Protein AF-A0A7C5QHQ2-F1 (afdb_monomer)

Solvent-accessible surface area (backbone atoms only — not comparable to full-atom values): 11344 Å² total; per-residue (Å²): 143,90,84,89,84,86,85,85,85,86,87,84,89,92,83,88,79,90,87,91,84,86,88,88,80,87,74,80,68,87,69,70,77,83,47,63,74,43,80,48,69,32,40,25,72,42,57,49,86,99,41,90,53,41,64,28,30,39,64,88,42,70,33,38,32,49,94,78,37,46,76,42,71,70,61,48,78,88,44,66,72,35,39,32,41,30,38,22,35,41,44,98,86,68,47,31,37,34,46,30,43,32,26,40,45,71,68,56,53,52,50,53,52,50,51,51,52,50,52,50,51,52,52,52,51,53,50,49,54,52,52,52,52,51,52,51,51,54,52,52,52,51,51,52,53,50,52,52,51,52,53,50,52,51,51,53,50,52,52,53,52,50,53,49,51,54,53,50,52,52,50,53,52,50,53,51,52,52,50,53,50,51,51,53,51,53,54,52,63,65,72,77,116

Nearest PDB structures (foldseek):
  4day-assembly1_B  TM=5.275E-01  e=2.704E-02  Homo sapiens
  7pmn-assembly1_R  TM=6.136E-01  e=8.042E-02  Saccharomyces cerevisiae
  1u5k-assembly1_A  TM=6.248E-01  e=4.946E-01  Deinococcus radiodurans R1 = ATCC 13939 = DSM 20539
  5doi-assembly2_B  TM=5.523E-01  e=2.392E-01  Tetrahymena thermophila
  7uy5-assembly1_K  TM=5.561E-01  e=2.115E+00  Tetrahymena thermophila

Sequence (193 aa):
MQGTRWLMLACVVVAGLALPLARPGAVRADVAPLGPLAVVTGPVESCPNGTRLGAWVIGGQRVQVAEGTLFVAGAGAAQAGSEVMVLARVRNDGELQALMVRTQTQAQARQAQALVAQVQHASALALRLRQEALTRLRAQDQTRAQQQLQAQDQTRTQLQTRDQSCTQDQTQLQDQTRTQQQEQTRTRAMQGR

Mean predicted aligned error: 14.83 Å

Foldseek 3Di:
DPPDDPPPPDPDDDDDDDDDDDDDDDPPPVPPPQADKDKAKAFFQDADPPDNAAWTAGPNATEGEDPQEAEAEPDHDRDGGFIWIFIFGQDPVRHTYTNYIYTDDPVVVVVVVVVVVVVVVVVVVVVVVVVVVVVVVVVVVVVVVVVVVVVVVVVVVVVVVVVVVVVVVVVVVVVVVVVVVVVVVVVVVVVVD

Radius of gyration: 42.73 Å; Cα contacts (8 Å, |Δi|>4): 185; chains: 1; bounding box: 82×50×126 Å

Structure (mmCIF, N/CA/C/O backbone):
data_AF-A0A7C5QHQ2-F1
#
_entry.id   AF-A0A7C5QHQ2-F1
#
loop_
_atom_site.group_PDB
_atom_site.id
_atom_site.type_symbol
_atom_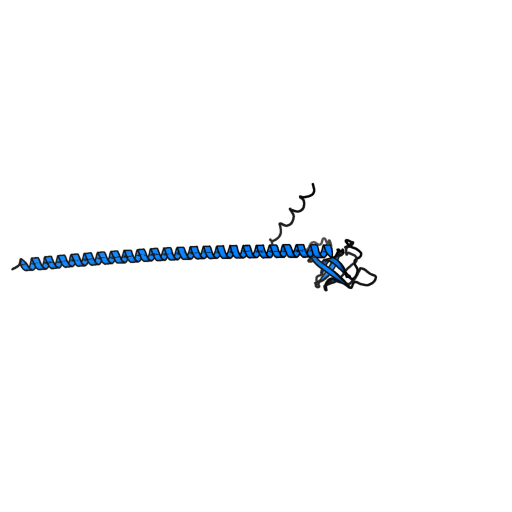site.label_atom_id
_atom_site.label_alt_id
_atom_site.label_comp_id
_atom_site.label_asym_id
_atom_site.label_entity_id
_atom_site.label_seq_id
_atom_site.pdbx_PDB_ins_code
_atom_site.Cartn_x
_atom_site.Cartn_y
_atom_site.Cartn_z
_atom_site.occupancy
_atom_site.B_iso_or_equiv
_atom_site.auth_seq_id
_atom_site.auth_comp_id
_atom_site.auth_asym_id
_atom_site.auth_atom_id
_atom_site.pdbx_PDB_model_num
ATOM 1 N N . MET A 1 1 ? 21.912 26.319 0.164 1.00 43.19 1 MET A N 1
ATOM 2 C CA . MET A 1 1 ? 20.500 26.732 0.003 1.00 43.19 1 MET A CA 1
ATOM 3 C C . MET A 1 1 ? 19.890 25.991 -1.182 1.00 43.19 1 MET A C 1
ATOM 5 O O . MET A 1 1 ? 19.997 26.484 -2.292 1.00 43.19 1 MET A O 1
ATOM 9 N N . GLN A 1 2 ? 19.338 24.786 -0.989 1.00 49.88 2 GLN A N 1
ATOM 10 C CA . GLN A 1 2 ? 18.644 24.050 -2.066 1.00 49.88 2 GLN A CA 1
ATOM 11 C C . GLN A 1 2 ? 17.808 22.863 -1.541 1.00 49.88 2 GLN A C 1
ATOM 13 O O . GLN A 1 2 ? 17.731 21.810 -2.160 1.00 49.88 2 GLN A O 1
ATOM 18 N N . GLY A 1 3 ? 17.173 23.011 -0.379 1.00 47.16 3 GLY A N 1
ATOM 19 C CA . GLY A 1 3 ? 16.351 21.950 0.203 1.00 47.16 3 GLY A CA 1
ATOM 20 C C . GLY A 1 3 ? 15.104 22.526 0.842 1.00 47.16 3 GLY A C 1
ATOM 21 O O . GLY A 1 3 ? 15.179 22.878 2.007 1.00 47.16 3 GLY A O 1
ATOM 22 N N . THR A 1 4 ? 14.014 22.659 0.072 1.00 52.12 4 THR A N 1
ATOM 23 C CA . THR A 1 4 ? 12.632 22.916 0.565 1.00 52.12 4 THR A CA 1
ATOM 24 C C . THR A 1 4 ? 11.594 22.997 -0.572 1.0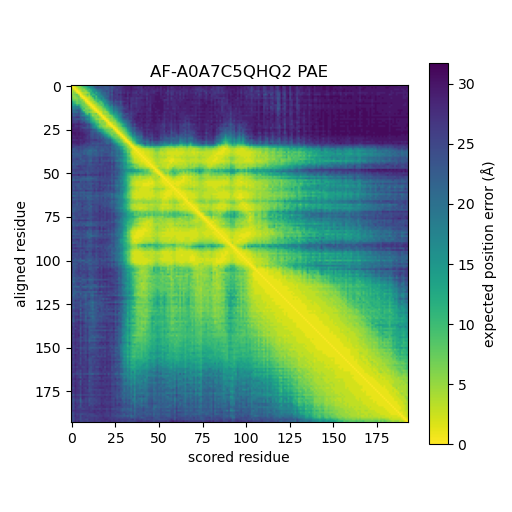0 52.12 4 THR A C 1
ATOM 26 O O . THR A 1 4 ? 10.677 23.809 -0.540 1.00 52.12 4 THR A O 1
ATOM 29 N N . ARG A 1 5 ? 11.694 22.168 -1.624 1.00 51.16 5 ARG A N 1
ATOM 30 C CA . ARG A 1 5 ? 10.658 22.137 -2.690 1.00 51.16 5 ARG A CA 1
ATOM 31 C C . ARG A 1 5 ? 10.053 20.760 -2.961 1.00 51.16 5 ARG A C 1
ATOM 33 O O . ARG A 1 5 ? 9.343 20.602 -3.944 1.00 51.16 5 ARG A O 1
ATOM 40 N N . TRP A 1 6 ? 10.296 19.778 -2.094 1.00 47.75 6 TRP A N 1
ATOM 41 C CA . TRP A 1 6 ? 9.881 18.388 -2.335 1.00 47.75 6 TRP A CA 1
ATOM 42 C C . TRP A 1 6 ? 8.712 17.895 -1.468 1.00 47.75 6 TRP A C 1
ATOM 44 O O . TRP A 1 6 ? 8.368 16.723 -1.525 1.00 47.75 6 TRP A O 1
ATOM 54 N N . LEU A 1 7 ? 8.083 18.763 -0.667 1.00 49.81 7 LEU A N 1
ATOM 55 C CA . LEU A 1 7 ? 7.211 18.322 0.433 1.00 49.81 7 LEU A CA 1
ATOM 56 C C . LEU A 1 7 ? 5.736 18.742 0.346 1.00 49.81 7 LEU A C 1
ATOM 58 O O . LEU A 1 7 ? 5.051 18.706 1.358 1.00 49.81 7 LEU A O 1
ATOM 62 N N . MET A 1 8 ? 5.208 19.120 -0.822 1.00 48.97 8 MET A N 1
ATOM 63 C CA . MET A 1 8 ? 3.830 19.646 -0.896 1.00 48.97 8 MET A CA 1
ATOM 64 C C . MET A 1 8 ? 2.964 19.106 -2.044 1.00 48.97 8 MET A C 1
ATOM 66 O O . MET A 1 8 ? 2.108 19.832 -2.531 1.00 48.97 8 MET A O 1
ATOM 70 N N . LEU A 1 9 ? 3.135 17.857 -2.504 1.00 48.41 9 LEU A N 1
ATOM 71 C CA . LEU A 1 9 ? 2.314 17.370 -3.632 1.00 48.41 9 LEU A CA 1
ATOM 72 C C . LEU A 1 9 ? 1.950 15.873 -3.630 1.00 48.41 9 LEU A C 1
ATOM 74 O O . LEU A 1 9 ? 1.909 15.247 -4.681 1.00 48.41 9 LEU A O 1
ATOM 78 N N . ALA A 1 10 ? 1.633 15.288 -2.469 1.00 42.62 10 ALA A N 1
ATOM 79 C CA . ALA A 1 10 ? 1.114 13.911 -2.413 1.00 42.62 10 ALA A CA 1
ATOM 80 C C . ALA A 1 10 ? -0.018 13.702 -1.385 1.00 42.62 10 ALA A C 1
ATOM 82 O O . ALA A 1 10 ? -0.089 12.649 -0.758 1.00 42.62 10 ALA A O 1
ATOM 83 N N . CYS A 1 11 ? -0.890 14.701 -1.181 1.00 39.06 11 CYS A N 1
ATOM 84 C CA . CYS A 1 11 ? -1.910 14.656 -0.121 1.00 39.06 11 CYS A CA 1
ATOM 85 C C . CYS A 1 11 ? -3.380 14.594 -0.565 1.00 39.06 11 CYS A C 1
ATOM 87 O O . CYS A 1 11 ? -4.248 14.656 0.296 1.00 39.06 11 CYS A O 1
ATOM 89 N N . VAL A 1 1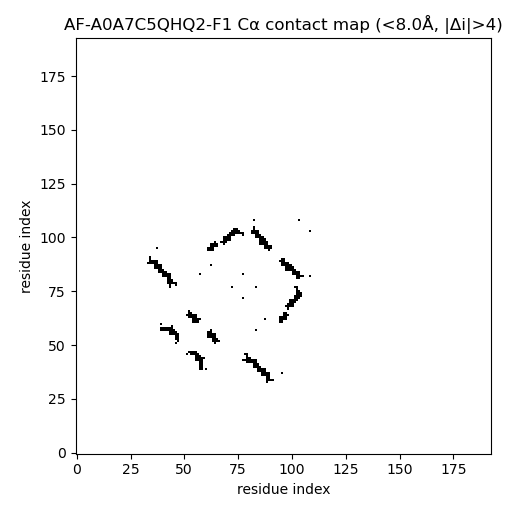2 ? -3.734 14.465 -1.845 1.00 47.16 12 VAL A N 1
ATOM 90 C CA . VAL A 1 12 ? -5.163 14.446 -2.208 1.00 47.16 12 VAL A CA 1
ATOM 91 C C . VAL A 1 12 ? -5.399 13.489 -3.366 1.00 47.16 12 VAL A C 1
ATOM 93 O O . VAL A 1 12 ? -4.786 13.653 -4.409 1.00 47.16 12 VAL A O 1
ATOM 96 N N . VAL A 1 13 ? -6.231 12.469 -3.146 1.00 41.22 13 VAL A N 1
ATOM 97 C CA . VAL A 1 13 ? -7.417 12.080 -3.942 1.00 41.22 13 VAL A CA 1
ATOM 98 C C . VAL A 1 13 ? -7.760 10.623 -3.582 1.00 41.22 13 VAL A C 1
ATOM 100 O O . VAL A 1 13 ? -7.337 9.680 -4.240 1.00 41.22 13 VAL A O 1
ATOM 103 N N . VAL A 1 14 ? -8.554 10.438 -2.523 1.00 41.81 14 VAL A N 1
ATOM 104 C CA . VAL A 1 14 ? -9.420 9.258 -2.344 1.00 41.81 14 VAL A CA 1
ATOM 105 C C . VAL A 1 14 ? -10.771 9.783 -1.863 1.00 41.81 14 VAL A C 1
ATOM 107 O O . VAL A 1 14 ? -11.035 9.850 -0.668 1.00 41.81 14 VAL A O 1
ATOM 110 N N . ALA A 1 15 ? -11.596 10.252 -2.796 1.00 41.69 15 ALA A N 1
ATOM 111 C CA . ALA A 1 15 ? -12.997 10.596 -2.559 1.00 41.69 15 ALA A CA 1
ATOM 112 C C . ALA A 1 15 ? -13.729 10.674 -3.907 1.00 41.69 15 ALA A C 1
ATOM 114 O O . ALA A 1 15 ? -13.298 11.421 -4.781 1.00 41.69 15 ALA A O 1
ATOM 115 N N . GLY A 1 16 ? -14.829 9.933 -4.070 1.00 36.03 16 GLY A N 1
ATOM 116 C CA . GLY A 1 16 ? -15.764 10.159 -5.180 1.00 36.03 16 GLY A CA 1
ATOM 117 C C . GLY A 1 16 ? -16.439 8.906 -5.730 1.00 36.03 16 GLY A C 1
ATOM 118 O O . GLY A 1 16 ? -16.083 8.424 -6.797 1.00 36.03 16 GLY A O 1
ATOM 119 N N . LEU A 1 17 ? -17.423 8.404 -4.988 1.00 43.81 17 LEU A N 1
ATOM 120 C CA . LEU A 1 17 ? -18.405 7.386 -5.373 1.00 43.81 17 LEU A CA 1
ATOM 121 C C . LEU A 1 17 ? -19.608 8.070 -6.080 1.00 43.81 17 LEU A C 1
ATOM 123 O O . LEU A 1 17 ? -19.984 9.142 -5.617 1.00 43.81 17 LEU A O 1
ATOM 127 N N . ALA A 1 18 ? -20.260 7.400 -7.057 1.00 38.06 18 ALA A N 1
ATOM 128 C CA . ALA A 1 18 ? -21.638 7.645 -7.586 1.00 38.06 18 ALA A CA 1
ATOM 129 C C . ALA A 1 18 ? -21.899 8.973 -8.366 1.00 38.06 18 ALA A C 1
ATOM 131 O O . ALA A 1 18 ? -21.402 10.009 -7.964 1.00 38.06 18 ALA A O 1
ATOM 132 N N . LEU A 1 19 ? -22.682 9.133 -9.453 1.00 44.69 19 LEU A N 1
ATOM 133 C CA . LEU A 1 19 ? -23.648 8.381 -10.291 1.00 44.69 19 LEU A CA 1
ATOM 134 C C . LEU A 1 19 ? -23.723 9.102 -11.700 1.00 44.69 19 LEU A C 1
ATOM 136 O O . LEU A 1 19 ? -23.122 10.166 -11.846 1.00 44.69 19 LEU A O 1
ATOM 140 N N . PRO A 1 20 ? -24.438 8.583 -12.734 1.00 59.91 20 PRO A N 1
ATOM 141 C CA . PRO A 1 20 ? -24.329 8.955 -14.163 1.00 59.91 20 PRO A CA 1
ATOM 142 C C . PRO A 1 20 ? -25.486 9.820 -14.740 1.00 59.91 20 PRO A C 1
ATOM 144 O O . PRO A 1 20 ? -26.571 9.831 -14.171 1.00 59.91 20 PRO A O 1
ATOM 147 N N . LEU A 1 21 ? -25.275 10.455 -15.916 1.00 47.75 21 LEU A N 1
ATOM 148 C CA . LEU A 1 21 ? -26.133 10.499 -17.141 1.00 47.75 21 LEU A CA 1
ATOM 149 C C . LEU A 1 21 ? -26.015 11.807 -17.971 1.00 47.75 21 LEU A C 1
ATOM 151 O O . LEU A 1 21 ? -25.990 12.900 -17.424 1.00 47.75 21 LEU A O 1
ATOM 155 N N . ALA A 1 22 ? -26.084 11.632 -19.305 1.00 38.94 22 ALA A N 1
ATOM 156 C CA . ALA A 1 22 ? -26.366 12.604 -20.388 1.00 38.94 22 ALA A CA 1
ATOM 157 C C . ALA A 1 22 ? -25.253 13.626 -20.742 1.00 38.94 22 ALA A C 1
ATOM 159 O O . ALA A 1 22 ? -24.982 14.548 -19.991 1.00 38.94 22 ALA A O 1
ATOM 160 N N . A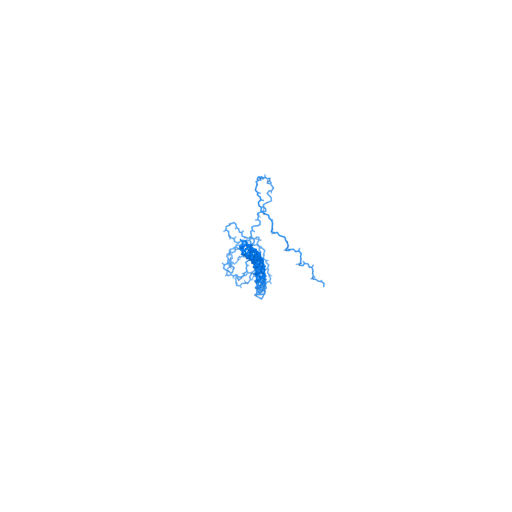RG A 1 23 ? -24.476 13.447 -21.826 1.00 49.84 23 ARG A N 1
ATOM 161 C CA . ARG A 1 23 ? -24.724 13.579 -23.295 1.00 49.84 23 ARG A CA 1
ATOM 162 C C . ARG A 1 23 ? -24.068 14.872 -23.851 1.00 49.84 23 ARG A C 1
ATOM 164 O O . ARG A 1 23 ? -23.810 15.791 -23.090 1.00 49.84 23 ARG A O 1
ATOM 171 N N . PRO A 1 24 ? -23.681 14.904 -25.140 1.00 52.78 24 PRO A N 1
ATOM 172 C CA . PRO A 1 24 ? -22.370 15.381 -25.561 1.00 52.78 24 PRO A CA 1
ATOM 173 C C . PRO A 1 24 ? -22.420 16.740 -26.266 1.00 52.78 24 PRO A C 1
ATOM 175 O O . PRO A 1 24 ? -23.287 16.993 -27.096 1.00 52.78 24 PRO A O 1
ATOM 178 N N . GLY A 1 25 ? -21.417 17.572 -26.002 1.00 40.53 25 GLY A N 1
ATOM 179 C CA . GLY A 1 25 ? -21.059 18.724 -26.822 1.00 40.53 25 GLY A CA 1
ATOM 180 C C . GLY A 1 25 ? -19.598 18.581 -27.206 1.00 40.53 25 GLY A C 1
ATOM 181 O O . GLY A 1 25 ? -18.711 18.896 -26.420 1.00 40.53 25 GLY A O 1
ATOM 182 N N . ALA A 1 26 ? -19.360 18.008 -28.382 1.00 50.56 26 ALA A N 1
ATOM 183 C CA . ALA A 1 26 ? -18.041 17.770 -28.931 1.00 50.56 26 ALA A CA 1
ATOM 184 C C . ALA A 1 26 ? -17.289 19.091 -29.151 1.00 50.56 26 ALA A C 1
ATOM 186 O O . ALA A 1 26 ? -17.474 19.764 -30.159 1.00 50.56 26 ALA A O 1
ATOM 187 N N . VAL A 1 27 ? -16.361 19.397 -28.252 1.00 38.34 27 VAL A N 1
ATOM 188 C CA . VAL A 1 27 ? -15.063 19.926 -28.663 1.00 38.34 27 VAL A CA 1
ATOM 189 C C . VAL A 1 27 ? -14.133 18.721 -28.626 1.00 38.34 27 VAL A C 1
ATOM 191 O O . VAL A 1 27 ? -13.665 18.319 -27.564 1.00 38.34 27 VAL A O 1
ATOM 194 N N . ARG A 1 28 ? -13.937 18.070 -29.782 1.00 39.50 28 ARG A N 1
ATOM 195 C CA . ARG A 1 28 ? -12.888 17.057 -29.962 1.00 39.50 28 ARG A CA 1
ATOM 196 C C . ARG A 1 28 ? -11.537 17.769 -29.892 1.00 39.50 28 ARG A C 1
ATOM 198 O O . ARG A 1 28 ? -10.900 18.034 -30.903 1.00 39.50 28 ARG A O 1
ATOM 205 N N . ALA A 1 29 ? -11.098 18.075 -28.680 1.00 38.19 29 ALA A N 1
ATOM 206 C CA . ALA A 1 29 ? -9.706 17.843 -28.376 1.00 38.19 29 ALA A CA 1
ATOM 207 C C . ALA A 1 29 ? -9.590 16.317 -28.327 1.00 38.19 29 ALA A C 1
ATOM 209 O O . ALA A 1 29 ? -10.148 15.686 -27.430 1.00 38.19 29 ALA A O 1
ATOM 210 N N . ASP A 1 30 ? -8.965 15.713 -29.336 1.00 37.94 30 ASP A N 1
ATOM 211 C CA . ASP A 1 30 ? -8.602 14.292 -29.346 1.00 37.94 30 ASP A CA 1
ATOM 212 C C . ASP A 1 30 ? -7.485 14.068 -28.305 1.00 37.94 30 ASP A C 1
ATOM 214 O O . ASP A 1 30 ? -6.349 13.713 -28.596 1.00 37.94 30 ASP A O 1
ATOM 218 N N . VAL A 1 31 ? -7.774 14.397 -27.047 1.00 49.38 31 VAL A N 1
ATOM 219 C CA . VAL A 1 31 ? -6.969 14.012 -25.901 1.00 49.38 31 VAL A CA 1
ATOM 220 C C . VAL A 1 31 ? -7.568 12.690 -25.476 1.00 49.38 31 VAL A C 1
ATOM 222 O O . VAL A 1 31 ? -8.445 12.631 -24.614 1.00 49.38 31 VAL A O 1
ATOM 225 N N . ALA A 1 32 ? -7.135 11.626 -26.157 1.00 54.72 32 ALA A N 1
ATOM 226 C CA . ALA A 1 32 ? -7.379 10.263 -25.718 1.00 54.72 32 ALA A CA 1
ATOM 227 C C . ALA A 1 32 ? -7.161 10.209 -24.196 1.00 54.72 32 ALA A C 1
ATOM 229 O O . ALA A 1 32 ? -6.118 10.707 -23.743 1.00 54.72 32 ALA A O 1
ATOM 230 N N . PRO A 1 33 ? -8.108 9.659 -23.407 1.00 53.53 33 PRO A N 1
ATOM 231 C CA . PRO A 1 33 ? -7.931 9.556 -21.969 1.00 53.53 33 PRO A CA 1
ATOM 232 C C . PRO A 1 33 ? -6.565 8.925 -21.730 1.00 53.53 33 PRO A C 1
ATOM 234 O O . PRO A 1 33 ? -6.217 7.914 -22.348 1.00 53.53 33 PRO A O 1
ATOM 237 N N . LEU A 1 34 ? -5.747 9.596 -20.921 1.00 54.50 34 LEU A N 1
ATOM 238 C CA . LEU A 1 34 ? -4.462 9.074 -20.488 1.00 54.50 34 LEU A CA 1
ATOM 239 C C . LEU A 1 34 ? -4.777 7.775 -19.743 1.00 54.50 34 LEU A C 1
ATOM 241 O O . LEU A 1 34 ? -5.147 7.803 -18.574 1.00 54.50 34 LEU A O 1
ATOM 245 N N . GLY A 1 35 ? -4.743 6.651 -20.462 1.00 67.06 35 GLY A N 1
ATOM 246 C CA . GLY A 1 35 ? -4.915 5.326 -19.884 1.00 67.06 35 GLY A CA 1
ATOM 247 C C . GLY A 1 35 ? -3.903 5.103 -18.759 1.00 67.06 35 GLY A C 1
ATOM 248 O O . GLY A 1 35 ? -2.954 5.887 -18.620 1.00 67.06 35 GLY A O 1
ATOM 249 N N . PRO A 1 36 ? -4.079 4.051 -17.946 1.00 83.25 36 PRO A N 1
ATOM 250 C CA . PRO A 1 36 ? -3.179 3.791 -16.836 1.00 83.25 36 PRO A CA 1
ATOM 251 C C . PRO A 1 36 ? -1.725 3.761 -17.322 1.00 83.25 36 PRO A C 1
ATOM 253 O O . PRO A 1 36 ? -1.399 3.168 -18.354 1.00 83.25 36 PRO A O 1
ATOM 256 N N . LEU A 1 37 ? -0.858 4.465 -16.596 1.00 88.50 37 LEU A N 1
ATOM 257 C CA . LEU A 1 37 ? 0.575 4.472 -16.856 1.00 88.50 37 LEU A CA 1
ATOM 258 C C . LEU A 1 37 ? 1.222 3.305 -16.113 1.00 88.50 37 LEU A C 1
ATOM 260 O O . LEU A 1 37 ? 0.912 3.047 -14.952 1.00 88.50 37 LEU A O 1
ATOM 264 N N . ALA A 1 38 ? 2.148 2.635 -16.783 1.00 87.94 38 ALA A N 1
ATOM 265 C CA . ALA A 1 38 ? 2.972 1.577 -16.232 1.00 87.94 38 ALA A CA 1
ATOM 266 C C . ALA A 1 38 ? 4.444 1.990 -16.310 1.00 87.94 38 ALA A C 1
ATOM 268 O O . ALA A 1 38 ? 4.886 2.575 -17.300 1.00 87.94 38 ALA A O 1
ATOM 269 N N . VAL A 1 39 ? 5.209 1.676 -15.266 1.00 90.00 39 VAL A N 1
ATOM 270 C CA . VAL A 1 39 ? 6.668 1.809 -15.275 1.00 90.00 39 VAL A CA 1
ATOM 271 C C . VAL A 1 39 ? 7.258 0.411 -15.343 1.00 90.00 39 VAL A C 1
ATOM 273 O O . VAL A 1 39 ? 6.993 -0.416 -14.474 1.00 90.00 39 VAL A O 1
ATOM 276 N N . VAL A 1 40 ? 8.053 0.162 -16.377 1.00 89.00 40 VAL A N 1
ATOM 277 C CA . VAL A 1 40 ? 8.765 -1.095 -16.602 1.00 89.00 40 VAL A CA 1
ATOM 278 C C . VAL A 1 40 ? 10.248 -0.832 -16.423 1.00 89.00 40 VAL A C 1
ATOM 280 O O . VAL A 1 40 ? 10.793 0.088 -17.026 1.00 89.00 40 VAL A O 1
ATOM 283 N N . THR A 1 41 ? 10.914 -1.630 -15.601 1.00 89.62 41 THR A N 1
ATOM 284 C CA . THR A 1 41 ? 12.363 -1.532 -15.379 1.00 89.62 41 THR A CA 1
ATOM 285 C C . THR A 1 41 ? 12.996 -2.887 -15.591 1.00 89.62 41 THR A C 1
ATOM 287 O O . THR A 1 41 ? 12.499 -3.875 -15.055 1.00 89.62 41 THR A O 1
ATOM 290 N N . GLY A 1 42 ? 14.104 -2.919 -16.322 1.00 87.88 42 GLY A N 1
ATOM 291 C CA . GLY A 1 42 ? 14.898 -4.126 -16.484 1.00 87.88 42 GLY A CA 1
ATOM 292 C C . GLY A 1 42 ? 15.868 -4.048 -17.659 1.00 87.88 42 GLY A C 1
ATOM 293 O O . GLY A 1 42 ? 15.951 -3.018 -18.342 1.00 87.88 42 GLY A O 1
ATOM 294 N N . PRO A 1 43 ? 16.588 -5.148 -17.919 1.00 90.12 43 PRO A N 1
ATOM 295 C CA . PRO A 1 43 ? 17.456 -5.252 -19.074 1.00 90.12 43 PRO A CA 1
ATOM 296 C C . PRO A 1 43 ? 16.626 -5.333 -20.358 1.00 90.12 43 PRO A C 1
ATOM 298 O O . PRO A 1 43 ? 15.590 -6.000 -20.412 1.00 90.12 43 PRO A O 1
ATOM 301 N N . VAL A 1 44 ? 17.101 -4.678 -21.415 1.00 91.44 44 VAL A N 1
ATOM 302 C CA . VAL A 1 44 ? 16.583 -4.886 -22.771 1.00 91.44 44 VAL A CA 1
ATOM 303 C C . VAL A 1 44 ? 17.022 -6.273 -23.232 1.00 91.44 44 VAL A C 1
ATOM 305 O O . VAL A 1 44 ? 18.204 -6.501 -23.464 1.00 91.44 44 VAL A O 1
ATOM 308 N N . GLU A 1 45 ? 16.090 -7.203 -23.378 1.00 89.38 45 GLU A N 1
ATOM 309 C CA . GLU A 1 45 ? 16.377 -8.565 -23.845 1.00 89.38 45 GLU A CA 1
ATOM 310 C C . GLU A 1 45 ? 16.446 -8.621 -25.368 1.00 89.38 45 GLU A C 1
ATOM 312 O O . GLU A 1 45 ? 17.343 -9.234 -25.942 1.00 89.38 45 GLU A O 1
ATOM 317 N N . SER A 1 46 ? 15.520 -7.930 -26.033 1.00 88.81 46 SER A N 1
ATOM 318 C CA . SER A 1 46 ? 15.503 -7.830 -27.489 1.00 88.81 46 SER A CA 1
ATOM 319 C C . SER A 1 46 ? 14.929 -6.496 -27.939 1.00 88.81 46 SER A C 1
ATOM 321 O O . SER A 1 46 ? 13.926 -6.029 -27.393 1.00 88.81 46 SER A O 1
ATOM 323 N N . CYS A 1 47 ? 15.529 -5.919 -28.973 1.00 87.31 47 CYS A N 1
ATOM 324 C CA . CYS A 1 47 ? 15.003 -4.771 -29.697 1.00 87.31 47 CYS A CA 1
ATOM 325 C C . CYS A 1 47 ? 15.152 -5.011 -31.207 1.00 87.31 47 CYS A C 1
ATOM 327 O O . CYS A 1 47 ? 16.026 -5.783 -31.613 1.00 87.31 47 CYS A O 1
ATOM 329 N N . PRO A 1 48 ? 14.336 -4.363 -32.052 1.00 84.56 48 PRO A N 1
ATOM 330 C CA . PRO A 1 48 ? 14.480 -4.459 -33.498 1.00 84.56 48 PRO A CA 1
ATOM 331 C C . PRO A 1 48 ? 15.887 -4.021 -33.930 1.00 84.56 48 PRO A C 1
ATOM 333 O O . PRO A 1 48 ? 16.381 -2.964 -33.537 1.00 84.56 48 PRO A O 1
ATOM 336 N N . ASN A 1 49 ? 16.568 -4.846 -34.725 1.00 74.31 49 ASN A N 1
ATOM 337 C CA . ASN A 1 49 ? 17.904 -4.507 -35.211 1.00 74.31 49 ASN A CA 1
ATOM 338 C C . ASN A 1 49 ? 17.815 -3.339 -36.204 1.00 74.31 49 ASN A C 1
ATOM 340 O O . ASN A 1 49 ? 16.994 -3.344 -37.119 1.00 74.31 49 ASN A O 1
ATOM 344 N N . GLY A 1 50 ? 18.658 -2.321 -36.020 1.00 69.25 50 GLY A N 1
ATOM 345 C CA . GLY A 1 50 ? 18.757 -1.170 -36.926 1.00 69.25 50 GLY A CA 1
ATOM 346 C C . GLY A 1 50 ? 17.670 -0.098 -36.769 1.00 69.25 50 GLY A C 1
ATOM 347 O O . GLY A 1 50 ? 17.831 0.992 -37.309 1.00 69.25 50 GLY A O 1
ATOM 348 N N . THR A 1 51 ? 16.609 -0.343 -35.992 1.00 77.25 51 THR A N 1
ATOM 349 C CA . THR A 1 51 ? 15.565 0.653 -35.696 1.00 77.25 51 THR A CA 1
ATOM 350 C C . THR A 1 51 ? 15.206 0.641 -34.215 1.00 77.25 51 THR A C 1
ATOM 352 O O . THR A 1 51 ? 15.056 -0.402 -33.596 1.00 77.25 51 THR A O 1
ATOM 355 N N . ARG A 1 52 ? 15.059 1.825 -33.607 1.00 81.81 52 ARG A N 1
ATOM 356 C CA . ARG A 1 52 ? 14.628 1.921 -32.199 1.00 81.81 52 ARG A CA 1
ATOM 357 C C . ARG A 1 52 ? 13.116 1.775 -32.036 1.00 81.81 52 ARG A C 1
ATOM 359 O O . ARG A 1 52 ? 12.635 1.684 -30.916 1.00 81.81 52 ARG A O 1
ATOM 366 N N . LEU A 1 53 ? 12.380 1.766 -33.141 1.00 88.88 53 LEU A N 1
ATOM 367 C CA . LEU A 1 53 ? 10.927 1.686 -33.192 1.00 88.88 53 LEU A CA 1
ATOM 368 C C . LEU A 1 53 ? 10.504 0.234 -33.392 1.00 88.88 53 LEU A C 1
ATOM 370 O O . LEU A 1 53 ? 11.143 -0.486 -34.152 1.00 88.88 53 LEU A O 1
ATOM 374 N N . GLY A 1 54 ? 9.426 -0.187 -32.736 1.00 88.56 54 GLY A N 1
ATOM 375 C CA . GLY A 1 54 ? 8.911 -1.550 -32.836 1.00 88.56 54 GLY A CA 1
ATOM 376 C C . GLY A 1 54 ? 8.695 -2.206 -31.476 1.00 88.56 54 GLY A C 1
ATOM 377 O O . GLY A 1 54 ? 8.665 -1.539 -30.442 1.00 88.56 54 GLY A O 1
ATOM 378 N N . ALA A 1 55 ? 8.534 -3.526 -31.482 1.00 90.69 55 ALA A N 1
ATOM 379 C CA . ALA A 1 55 ? 8.331 -4.302 -30.267 1.00 90.69 55 ALA A CA 1
ATOM 380 C C . ALA A 1 55 ? 9.668 -4.561 -29.560 1.00 90.69 55 ALA A C 1
ATOM 382 O O . ALA A 1 55 ? 10.582 -5.157 -30.128 1.00 90.69 55 ALA A O 1
ATOM 383 N N . TRP A 1 56 ? 9.771 -4.113 -28.315 1.00 93.38 56 TRP A N 1
ATOM 384 C CA . TRP A 1 56 ? 10.896 -4.354 -27.420 1.00 93.38 56 TRP A CA 1
ATOM 385 C C . TRP A 1 56 ? 10.487 -5.366 -26.359 1.00 93.38 56 TRP A C 1
ATOM 387 O O . TRP A 1 56 ? 9.329 -5.399 -25.944 1.00 93.38 56 TRP A O 1
ATOM 397 N N . VAL A 1 57 ? 11.441 -6.167 -25.896 1.00 91.75 57 VAL A N 1
ATOM 398 C CA . VAL A 1 57 ? 11.268 -7.034 -24.725 1.00 91.75 57 VAL A CA 1
ATOM 399 C C . VAL A 1 57 ? 12.209 -6.539 -23.640 1.00 91.75 57 VAL A C 1
ATOM 401 O O . VAL A 1 57 ? 13.417 -6.454 -23.862 1.00 91.75 57 VAL A O 1
ATOM 404 N N . ILE A 1 58 ? 11.646 -6.152 -22.498 1.00 92.56 58 ILE A N 1
ATOM 405 C CA . ILE A 1 58 ? 12.369 -5.546 -21.375 1.00 92.56 58 ILE A CA 1
ATOM 406 C C . ILE A 1 58 ? 11.961 -6.292 -20.110 1.00 92.56 58 ILE A C 1
ATOM 408 O O . ILE A 1 58 ? 10.797 -6.226 -19.717 1.00 92.56 58 ILE A O 1
ATOM 412 N N . GLY A 1 59 ? 12.896 -7.023 -19.498 1.00 87.00 59 GLY A N 1
ATOM 413 C CA . GLY A 1 59 ? 12.614 -7.874 -18.333 1.00 87.00 59 GLY A CA 1
ATOM 414 C C . GLY A 1 59 ? 11.404 -8.800 -18.535 1.00 87.00 59 GLY A C 1
ATOM 415 O O . GLY A 1 59 ? 10.517 -8.851 -17.684 1.00 87.00 59 GLY A O 1
ATOM 416 N N . GLY A 1 60 ? 11.310 -9.444 -19.701 1.00 89.31 60 GLY A N 1
ATOM 417 C CA . GLY A 1 60 ? 10.202 -10.314 -20.105 1.00 89.31 60 GLY A CA 1
ATOM 418 C C . GLY A 1 60 ? 8.903 -9.613 -20.529 1.00 89.31 60 GLY A C 1
ATOM 419 O O . GLY A 1 60 ? 7.979 -10.284 -20.988 1.00 89.31 60 GLY A O 1
ATOM 420 N N . GLN A 1 61 ? 8.794 -8.283 -20.420 1.00 90.56 61 GLN A N 1
ATOM 421 C CA . GLN A 1 61 ? 7.601 -7.544 -20.845 1.00 90.56 61 GLN A CA 1
ATOM 422 C C . GLN A 1 61 ? 7.741 -7.003 -22.265 1.00 90.56 61 GLN A C 1
ATOM 424 O O . GLN A 1 61 ? 8.730 -6.353 -22.605 1.00 90.56 61 GLN A O 1
ATOM 429 N N . ARG A 1 62 ? 6.715 -7.235 -23.094 1.00 91.50 62 ARG A N 1
ATOM 430 C CA . ARG A 1 62 ? 6.646 -6.688 -24.451 1.00 91.50 62 ARG A CA 1
ATOM 431 C C . ARG A 1 62 ? 6.134 -5.251 -24.412 1.00 91.50 62 ARG A C 1
ATOM 433 O O . ARG A 1 62 ? 5.025 -4.997 -23.949 1.00 91.50 62 ARG A O 1
ATOM 440 N N . VAL A 1 63 ? 6.928 -4.327 -24.939 1.00 92.31 63 VAL A N 1
ATOM 441 C CA . VAL A 1 63 ? 6.600 -2.904 -25.025 1.00 92.31 63 VAL A CA 1
ATOM 442 C C . VAL A 1 63 ? 6.727 -2.436 -26.467 1.00 92.31 63 VAL A C 1
ATOM 444 O O . VAL A 1 63 ? 7.764 -2.607 -27.100 1.00 92.31 63 VAL A O 1
ATOM 447 N N . GLN A 1 64 ? 5.679 -1.815 -26.990 1.00 92.75 64 GLN A N 1
ATOM 448 C CA . GLN A 1 64 ? 5.674 -1.208 -28.308 1.00 92.75 64 GLN A CA 1
ATOM 449 C C . GLN A 1 64 ? 6.243 0.211 -28.231 1.00 92.75 64 GLN A C 1
ATOM 451 O O . GLN A 1 64 ? 5.627 1.119 -27.667 1.00 92.75 64 GLN A O 1
ATOM 456 N N . VAL A 1 65 ? 7.409 0.420 -28.832 1.00 92.12 65 VAL A N 1
ATOM 457 C CA . VAL A 1 65 ? 8.012 1.742 -29.008 1.00 92.12 65 VAL A CA 1
ATOM 458 C C . VAL A 1 65 ? 7.524 2.338 -30.325 1.00 92.12 65 VAL A C 1
ATOM 460 O O . VAL A 1 65 ? 7.601 1.697 -31.375 1.00 92.12 65 VAL A O 1
ATOM 463 N N . ALA A 1 66 ? 7.023 3.569 -30.265 1.00 90.00 66 ALA A N 1
ATOM 464 C CA . ALA A 1 66 ? 6.519 4.317 -31.413 1.00 90.00 66 ALA A CA 1
ATOM 465 C C . ALA A 1 66 ? 7.282 5.642 -31.568 1.00 90.00 66 ALA A C 1
ATOM 467 O O . ALA A 1 66 ? 8.072 6.019 -30.709 1.00 90.00 66 ALA A O 1
ATOM 468 N N . GLU A 1 67 ? 7.045 6.372 -32.656 1.00 86.19 67 GLU A N 1
ATOM 469 C CA . GLU A 1 67 ? 7.761 7.625 -32.957 1.00 86.19 67 GLU A CA 1
ATOM 470 C C . GLU A 1 67 ? 7.579 8.714 -31.887 1.00 86.19 67 GLU A C 1
ATOM 472 O O . GLU A 1 67 ? 8.447 9.562 -31.709 1.00 86.19 67 GLU A O 1
ATOM 477 N N . GLY A 1 68 ? 6.488 8.655 -31.117 1.00 84.06 68 GLY A N 1
ATOM 478 C CA . GLY A 1 68 ? 6.236 9.553 -29.988 1.00 84.06 68 GLY A CA 1
ATOM 479 C C . GLY A 1 68 ? 6.984 9.200 -28.697 1.00 84.06 68 GLY A C 1
ATOM 480 O O . GLY A 1 68 ? 6.772 9.861 -27.682 1.00 84.06 68 GLY A O 1
ATOM 481 N N . THR A 1 69 ? 7.811 8.151 -28.686 1.00 89.62 69 THR A N 1
ATOM 482 C CA . THR A 1 69 ? 8.555 7.747 -27.491 1.00 89.62 69 THR A CA 1
ATOM 483 C C . THR A 1 69 ? 9.771 8.648 -27.271 1.00 89.62 69 THR A C 1
ATOM 485 O O . THR A 1 69 ? 10.668 8.738 -28.108 1.00 89.62 69 THR A O 1
ATOM 488 N N . LEU A 1 70 ? 9.851 9.270 -26.095 1.00 88.56 70 LEU A N 1
ATOM 489 C CA . LEU A 1 70 ? 10.993 10.085 -25.697 1.00 88.56 70 LEU A CA 1
ATOM 490 C C . LEU A 1 70 ? 12.166 9.208 -25.241 1.00 88.56 70 LEU A C 1
ATOM 492 O O . LEU A 1 70 ? 12.059 8.481 -24.255 1.00 88.56 70 LEU A O 1
ATOM 496 N N . PHE A 1 71 ? 13.318 9.323 -25.896 1.00 87.00 71 PHE A N 1
ATOM 497 C CA . PHE A 1 71 ? 14.536 8.626 -25.478 1.00 87.00 71 PHE A CA 1
ATOM 498 C C . PHE A 1 71 ? 15.440 9.532 -24.648 1.00 87.00 71 PHE A C 1
ATOM 500 O O . PHE A 1 71 ? 15.893 10.572 -25.118 1.00 87.00 71 PHE A O 1
ATOM 507 N N . VAL A 1 72 ? 15.759 9.103 -23.428 1.00 87.25 72 VAL A N 1
ATOM 508 C CA . VAL A 1 72 ? 16.669 9.811 -22.523 1.00 87.25 72 VAL A CA 1
ATOM 509 C C . VAL A 1 72 ? 17.901 8.948 -22.262 1.00 87.25 72 VAL A C 1
ATOM 511 O O . VAL A 1 72 ? 17.862 7.972 -21.510 1.00 87.25 72 VAL A O 1
ATOM 514 N N . ALA A 1 73 ? 19.017 9.321 -22.885 1.00 82.75 73 ALA A N 1
ATOM 515 C CA . ALA A 1 73 ? 20.300 8.642 -22.733 1.00 82.75 73 ALA A CA 1
ATOM 516 C C . ALA A 1 73 ? 20.989 9.068 -21.425 1.00 82.75 73 ALA A C 1
ATOM 518 O O . ALA A 1 73 ? 21.822 9.967 -21.404 1.00 82.75 73 ALA A O 1
ATOM 519 N N . GLY A 1 74 ? 20.612 8.440 -20.310 1.00 77.12 74 GLY A N 1
ATOM 520 C CA . GLY A 1 74 ? 21.256 8.657 -19.010 1.00 77.12 74 GLY A CA 1
ATOM 521 C C . GLY A 1 74 ? 22.573 7.895 -18.808 1.00 77.12 74 GLY A C 1
ATOM 522 O O . GLY A 1 74 ? 23.364 8.288 -17.957 1.00 77.12 74 GLY A O 1
ATOM 523 N N . ALA A 1 75 ? 22.801 6.812 -19.558 1.00 77.88 75 ALA A N 1
ATOM 524 C CA . ALA A 1 75 ? 23.923 5.888 -19.358 1.00 77.88 75 ALA A CA 1
ATOM 525 C C . ALA A 1 75 ? 24.480 5.290 -20.666 1.00 77.88 75 ALA A C 1
ATOM 527 O O . ALA A 1 75 ? 25.326 4.402 -20.619 1.00 77.88 75 ALA A O 1
ATOM 528 N N . GLY A 1 76 ? 24.001 5.749 -21.826 1.00 81.25 76 GLY A N 1
ATOM 529 C CA . GLY A 1 76 ? 24.403 5.239 -23.137 1.00 81.25 76 GLY A CA 1
ATOM 530 C C . GLY A 1 76 ? 23.232 5.136 -24.111 1.00 81.25 76 GLY A C 1
ATOM 531 O O . GLY A 1 76 ? 22.136 5.637 -23.851 1.00 81.25 76 GLY A O 1
ATOM 532 N N . ALA A 1 77 ? 23.467 4.497 -25.256 1.00 82.00 77 ALA A N 1
ATOM 533 C CA . ALA A 1 77 ? 22.400 4.163 -26.193 1.00 82.00 77 ALA A CA 1
ATOM 534 C C . ALA A 1 77 ? 21.573 2.987 -25.655 1.00 82.00 77 ALA A C 1
ATOM 536 O O . ALA A 1 77 ? 22.128 2.022 -25.142 1.00 82.00 77 ALA A O 1
ATOM 537 N N . ALA A 1 78 ? 20.248 3.050 -25.801 1.00 82.62 78 ALA A N 1
ATOM 538 C CA . ALA A 1 78 ? 19.378 1.927 -25.470 1.00 82.62 78 ALA A CA 1
ATOM 539 C C . ALA A 1 78 ? 19.585 0.807 -26.503 1.00 82.62 78 ALA A C 1
ATOM 541 O O . ALA A 1 78 ? 19.190 0.955 -27.661 1.00 82.62 78 ALA A O 1
ATOM 542 N N . GLN A 1 79 ? 20.245 -0.272 -26.089 1.00 85.62 79 GLN A N 1
ATOM 543 C CA . GLN A 1 79 ? 20.532 -1.465 -26.890 1.00 85.62 79 GLN A CA 1
ATOM 544 C C . GLN A 1 79 ? 20.262 -2.722 -26.055 1.00 85.62 79 GLN A C 1
ATOM 546 O O . GLN A 1 79 ? 20.174 -2.635 -24.826 1.00 85.62 79 GLN A O 1
ATOM 551 N N . ALA A 1 80 ? 20.160 -3.883 -26.706 1.00 86.44 80 ALA A N 1
ATOM 552 C CA . ALA A 1 80 ? 20.070 -5.167 -26.012 1.00 86.44 80 ALA A CA 1
ATOM 553 C C . ALA A 1 80 ? 21.196 -5.313 -24.965 1.00 86.44 80 ALA A C 1
ATOM 555 O O . ALA A 1 80 ? 22.347 -4.965 -25.221 1.00 86.44 80 ALA A O 1
ATOM 556 N N . GLY A 1 81 ? 20.841 -5.765 -23.763 1.00 84.94 81 GLY A N 1
ATOM 557 C CA . GLY A 1 81 ? 21.706 -5.854 -22.585 1.00 84.94 81 GLY A CA 1
ATOM 558 C C . GLY A 1 81 ? 21.754 -4.596 -21.708 1.00 84.94 81 GLY A C 1
ATOM 559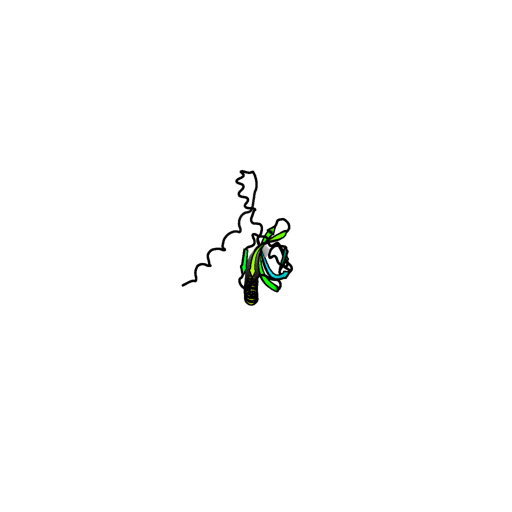 O O . GLY A 1 81 ? 22.273 -4.658 -20.596 1.00 84.94 81 GLY A O 1
ATOM 560 N N . SER A 1 82 ? 21.207 -3.461 -22.154 1.00 87.12 82 SER A N 1
ATOM 561 C CA . SER A 1 82 ? 21.191 -2.226 -21.354 1.00 87.12 82 SER A CA 1
ATOM 562 C C . SER A 1 82 ? 20.074 -2.238 -20.312 1.00 87.12 82 SER A C 1
ATOM 564 O O . SER A 1 82 ? 18.952 -2.634 -20.614 1.00 87.12 82 SER A O 1
ATOM 566 N N . GLU A 1 83 ? 20.348 -1.725 -19.113 1.00 89.88 83 GLU A N 1
ATOM 567 C CA . G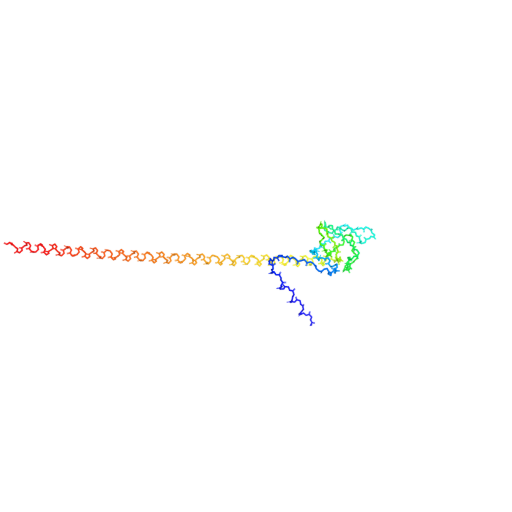LU A 1 83 ? 19.321 -1.460 -18.099 1.00 89.88 83 GLU A CA 1
ATOM 568 C C . GLU A 1 83 ? 18.529 -0.200 -18.463 1.00 89.88 83 GLU A C 1
ATOM 570 O O . GLU A 1 83 ? 19.090 0.892 -18.633 1.00 89.88 83 GLU A O 1
ATOM 575 N N . VAL A 1 84 ? 17.210 -0.339 -18.584 1.00 91.31 84 VAL A N 1
ATOM 576 C CA . VAL A 1 84 ? 16.317 0.760 -18.956 1.00 91.31 84 VAL A CA 1
ATOM 577 C C . VAL A 1 84 ? 15.117 0.855 -18.021 1.00 91.31 84 VAL A C 1
ATOM 579 O O . VAL A 1 84 ? 14.619 -0.138 -17.496 1.00 91.31 84 VAL A O 1
ATOM 582 N N . MET A 1 85 ? 14.636 2.080 -17.842 1.00 90.44 85 MET A N 1
ATOM 583 C CA . MET A 1 85 ? 13.337 2.390 -17.260 1.00 90.44 85 MET A CA 1
ATOM 584 C C . MET A 1 85 ? 12.439 2.939 -18.362 1.00 90.44 85 MET A C 1
ATOM 586 O O . MET A 1 85 ? 12.763 3.949 -18.992 1.00 90.44 85 MET A O 1
ATOM 590 N N . VAL A 1 86 ? 11.305 2.289 -18.583 1.00 92.75 86 VAL A N 1
ATOM 591 C CA . VAL A 1 86 ? 10.313 2.668 -19.581 1.00 92.75 86 VAL A CA 1
ATOM 592 C C . VAL A 1 86 ? 9.032 3.091 -18.894 1.00 92.75 86 VAL A C 1
ATOM 594 O O . VAL A 1 86 ? 8.424 2.322 -18.157 1.00 92.75 86 VAL A O 1
ATOM 597 N N . LEU A 1 87 ? 8.606 4.320 -19.161 1.00 92.50 87 LEU A N 1
ATOM 598 C CA . LEU A 1 87 ? 7.255 4.763 -18.860 1.00 92.50 87 LEU A CA 1
ATOM 599 C C . LEU A 1 87 ? 6.388 4.427 -20.069 1.00 92.50 87 LEU A C 1
ATOM 601 O O . LEU A 1 87 ? 6.626 4.943 -21.163 1.00 92.50 87 LEU A O 1
ATOM 605 N N . ALA A 1 88 ? 5.395 3.572 -19.878 1.00 92.00 88 ALA A N 1
ATOM 606 C CA . ALA A 1 88 ? 4.474 3.141 -20.913 1.00 92.00 88 ALA A CA 1
ATOM 607 C C . ALA A 1 88 ? 3.032 3.499 -20.551 1.00 92.00 88 ALA A C 1
ATOM 609 O O . ALA A 1 88 ? 2.651 3.556 -19.384 1.00 92.00 88 ALA A O 1
ATOM 610 N N . ARG A 1 89 ? 2.215 3.725 -21.573 1.00 90.88 89 ARG A N 1
ATOM 611 C CA . ARG A 1 89 ? 0.762 3.776 -21.464 1.00 90.88 89 ARG A CA 1
ATOM 612 C C . ARG A 1 89 ? 0.211 2.385 -21.737 1.00 90.88 89 ARG A C 1
ATOM 614 O O . ARG A 1 89 ? 0.564 1.784 -22.749 1.00 90.88 89 ARG A O 1
ATOM 621 N N . VAL A 1 90 ? -0.679 1.906 -20.879 1.00 90.19 90 VAL A N 1
ATOM 622 C CA . VAL A 1 90 ? -1.446 0.686 -21.138 1.00 90.19 90 VAL A CA 1
ATOM 623 C C . VAL A 1 90 ? -2.570 1.023 -22.122 1.00 90.19 90 VAL A C 1
ATOM 625 O O . VAL A 1 90 ? -3.387 1.911 -21.863 1.00 90.19 90 VAL A O 1
ATOM 628 N N . ARG A 1 91 ? -2.587 0.354 -23.276 1.00 86.69 91 ARG A N 1
ATOM 629 C CA . ARG A 1 91 ? -3.660 0.440 -24.274 1.00 86.69 91 ARG A CA 1
ATOM 630 C C . ARG A 1 91 ? -4.843 -0.435 -23.846 1.00 86.69 91 ARG A C 1
ATOM 632 O O . ARG A 1 91 ? -4.691 -1.329 -23.021 1.00 86.69 91 ARG A O 1
ATOM 639 N N . ASN A 1 92 ? -6.012 -0.198 -24.438 1.00 76.25 92 ASN A N 1
ATOM 640 C CA . ASN A 1 92 ? -7.244 -0.952 -24.173 1.00 76.25 92 ASN A CA 1
ATOM 641 C C . ASN A 1 92 ? -7.079 -2.480 -24.310 1.00 76.25 92 ASN A C 1
ATOM 643 O O . ASN A 1 92 ? -7.751 -3.219 -23.601 1.00 76.25 92 ASN A O 1
ATOM 647 N N . ASP A 1 93 ? -6.148 -2.936 -25.151 1.00 76.38 93 ASP A N 1
ATOM 648 C CA . ASP A 1 93 ? -5.869 -4.359 -25.397 1.00 76.38 93 ASP A CA 1
ATOM 649 C C . ASP A 1 93 ? -4.835 -4.959 -24.419 1.00 76.38 93 ASP A C 1
ATOM 651 O O . ASP A 1 93 ? -4.390 -6.091 -24.585 1.00 76.38 93 ASP A O 1
ATOM 655 N N . GLY A 1 94 ? -4.400 -4.190 -23.412 1.00 81.12 94 GLY A N 1
ATOM 656 C CA . GLY A 1 94 ? -3.349 -4.574 -22.462 1.00 81.12 94 GLY A CA 1
ATOM 657 C C . GLY A 1 94 ? -1.922 -4.372 -22.982 1.00 81.12 94 GLY A C 1
ATOM 658 O O . GLY A 1 94 ? -0.963 -4.555 -22.233 1.00 81.12 94 GLY A O 1
ATOM 659 N N . GLU A 1 95 ? -1.758 -3.955 -24.240 1.00 86.81 95 GLU A N 1
ATOM 660 C CA . GLU A 1 95 ? -0.446 -3.649 -24.810 1.00 86.81 95 GLU A CA 1
ATOM 661 C C . GLU A 1 95 ? 0.179 -2.399 -24.183 1.00 86.81 95 GLU A C 1
ATOM 663 O O . GLU A 1 95 ? -0.477 -1.377 -23.969 1.00 86.81 95 GLU A O 1
ATOM 668 N N . LEU A 1 96 ? 1.487 -2.459 -23.941 1.00 91.38 96 LEU A N 1
ATOM 669 C CA . LEU A 1 96 ? 2.258 -1.345 -23.404 1.00 91.38 96 LEU A CA 1
ATOM 670 C C . LEU A 1 96 ? 2.825 -0.507 -24.546 1.00 91.38 96 LEU A C 1
ATOM 672 O O . LEU A 1 96 ? 3.673 -0.978 -25.296 1.00 91.38 96 LEU A O 1
ATOM 676 N N . GLN A 1 97 ? 2.404 0.750 -24.659 1.00 92.56 97 GLN A N 1
ATOM 677 C CA . GLN A 1 97 ? 2.981 1.711 -25.596 1.00 92.56 97 GLN A CA 1
ATOM 678 C C . GLN A 1 97 ? 3.966 2.628 -24.871 1.00 92.56 97 GLN A C 1
ATOM 680 O O . GLN A 1 97 ? 3.571 3.380 -23.981 1.00 92.56 97 GLN A O 1
ATOM 685 N N . ALA A 1 98 ? 5.242 2.602 -25.251 1.00 92.25 98 ALA A N 1
ATOM 686 C CA . ALA A 1 98 ? 6.263 3.421 -24.608 1.00 92.25 98 ALA A CA 1
ATOM 687 C C . ALA A 1 98 ? 6.013 4.918 -24.846 1.00 92.25 98 ALA A C 1
ATOM 689 O O . ALA A 1 98 ? 5.881 5.379 -25.979 1.00 92.25 98 ALA A O 1
ATOM 690 N N . LEU A 1 99 ? 6.007 5.690 -23.765 1.00 92.62 99 LEU A N 1
ATOM 691 C CA . LEU A 1 99 ? 6.006 7.151 -23.787 1.00 92.62 99 LEU A CA 1
ATOM 692 C C . LEU A 1 99 ? 7.419 7.698 -23.587 1.00 92.62 99 LEU A C 1
ATOM 694 O O . LEU A 1 99 ? 7.787 8.696 -24.197 1.00 92.62 99 LEU A O 1
ATOM 698 N N . MET A 1 100 ? 8.221 7.035 -22.752 1.00 91.31 100 MET A N 1
ATOM 699 C CA . MET A 1 100 ? 9.601 7.426 -22.484 1.00 91.31 100 MET A CA 1
ATOM 700 C C . MET A 1 100 ? 10.464 6.206 -22.179 1.00 91.31 100 MET A C 1
ATOM 702 O O . MET A 1 100 ? 10.057 5.350 -21.403 1.00 91.31 100 MET A O 1
ATOM 706 N N . VAL A 1 101 ? 11.672 6.164 -22.735 1.00 91.12 101 VAL A N 1
ATOM 707 C CA . VAL A 1 101 ? 12.698 5.150 -22.469 1.00 91.12 101 VAL A CA 1
ATOM 708 C C . VAL A 1 101 ? 13.940 5.856 -21.943 1.00 91.12 101 VAL A C 1
ATOM 710 O O . VAL A 1 101 ? 14.545 6.668 -22.643 1.00 91.12 101 VAL A O 1
ATOM 713 N N . ARG A 1 102 ? 14.341 5.544 -20.711 1.00 91.19 102 ARG A N 1
ATOM 714 C CA . ARG A 1 102 ? 15.555 6.072 -20.088 1.00 91.19 102 ARG A CA 1
ATOM 715 C C . ARG A 1 102 ? 16.557 4.955 -19.851 1.00 91.19 102 ARG A C 1
ATOM 717 O O . ARG A 1 102 ? 16.259 4.011 -19.132 1.00 91.19 102 ARG A O 1
ATOM 724 N N . THR A 1 103 ? 17.766 5.094 -20.382 1.00 91.69 103 THR A N 1
ATOM 725 C CA . THR A 1 103 ? 18.883 4.211 -20.013 1.00 91.69 103 THR A CA 1
ATOM 726 C C . THR A 1 103 ? 19.437 4.617 -18.656 1.00 91.69 103 THR A C 1
ATOM 728 O O . THR A 1 103 ? 19.652 5.812 -18.418 1.00 91.69 103 THR A O 1
ATOM 731 N N . GLN A 1 104 ? 19.728 3.644 -17.808 1.00 87.75 104 GLN A N 1
ATOM 732 C CA . GLN A 1 104 ? 20.311 3.851 -16.488 1.00 87.75 104 GLN A CA 1
ATOM 733 C C . GLN A 1 104 ? 21.505 2.921 -16.292 1.00 87.75 104 GLN A C 1
ATOM 735 O O . GLN A 1 104 ? 21.568 1.841 -16.875 1.00 87.75 104 GLN A O 1
ATOM 740 N N . THR A 1 105 ? 22.483 3.340 -15.491 1.00 87.06 105 THR A N 1
ATOM 741 C CA . THR A 1 105 ? 23.587 2.441 -15.145 1.00 87.06 105 THR A CA 1
ATOM 742 C C . THR A 1 105 ? 23.079 1.351 -14.205 1.00 87.06 105 THR A C 1
ATOM 744 O O . THR A 1 105 ? 22.142 1.559 -13.431 1.00 87.06 105 THR A O 1
ATOM 747 N N . GLN A 1 106 ? 23.737 0.191 -14.203 1.00 80.31 106 GLN A N 1
ATOM 748 C CA . GLN A 1 106 ? 23.396 -0.889 -13.274 1.00 80.31 106 GLN A CA 1
ATOM 749 C C . GLN A 1 106 ? 23.477 -0.434 -11.803 1.00 80.31 106 GLN A C 1
ATOM 751 O O . GLN A 1 106 ? 22.685 -0.869 -10.970 1.00 80.31 106 GLN A O 1
ATOM 756 N N . ALA A 1 107 ? 24.395 0.483 -11.477 1.00 84.44 107 ALA A N 1
ATOM 757 C CA . ALA A 1 107 ? 24.493 1.078 -10.147 1.00 84.44 107 ALA A CA 1
ATOM 758 C C . ALA A 1 107 ? 23.235 1.885 -9.777 1.00 84.44 107 ALA A C 1
ATOM 760 O O . ALA A 1 107 ? 22.703 1.712 -8.683 1.00 84.44 107 ALA A O 1
ATOM 761 N N . GLN A 1 108 ? 22.722 2.709 -10.698 1.00 83.94 108 GLN A N 1
ATOM 762 C CA . GLN A 1 108 ? 21.483 3.470 -10.497 1.00 83.94 108 GLN A CA 1
ATOM 763 C C . GLN A 1 108 ? 20.267 2.549 -10.355 1.00 83.94 108 GLN A C 1
ATOM 765 O O . GLN A 1 108 ? 19.445 2.757 -9.464 1.00 83.94 108 GLN A O 1
ATOM 770 N N . ALA A 1 109 ? 20.179 1.503 -11.183 1.00 81.31 109 ALA A N 1
ATOM 771 C CA . ALA A 1 109 ? 19.110 0.510 -11.101 1.00 81.31 109 ALA A CA 1
ATOM 772 C C . ALA A 1 109 ? 19.088 -0.183 -9.726 1.00 81.31 109 ALA A C 1
ATOM 774 O O . ALA A 1 109 ? 18.048 -0.232 -9.069 1.00 81.31 109 ALA A O 1
ATOM 775 N N . ARG A 1 110 ? 20.253 -0.637 -9.238 1.00 86.00 110 ARG A N 1
ATOM 776 C CA . ARG A 1 110 ? 20.388 -1.258 -7.909 1.00 86.00 110 ARG A CA 1
ATOM 777 C C . ARG A 1 110 ? 20.030 -0.297 -6.778 1.00 86.00 110 ARG A C 1
ATOM 779 O O . ARG A 1 110 ? 19.365 -0.701 -5.830 1.00 86.00 110 ARG A O 1
ATOM 786 N N . GLN A 1 111 ? 20.444 0.967 -6.869 1.00 87.50 111 GLN A N 1
ATOM 787 C CA . GLN A 1 111 ? 20.092 1.985 -5.874 1.00 87.50 111 GLN A CA 1
ATOM 788 C C . GLN A 1 111 ? 18.579 2.226 -5.817 1.00 87.50 111 GLN A C 1
ATOM 790 O O . GLN A 1 111 ? 18.006 2.245 -4.730 1.00 87.50 111 GLN A O 1
ATOM 795 N N . ALA A 1 112 ? 17.919 2.358 -6.971 1.00 83.12 112 ALA A N 1
ATOM 796 C CA . ALA A 1 112 ? 16.469 2.517 -7.033 1.00 83.12 112 ALA A CA 1
ATOM 797 C C . ALA A 1 112 ? 15.739 1.302 -6.434 1.00 83.12 112 ALA A C 1
ATOM 799 O O . ALA A 1 112 ? 14.836 1.468 -5.614 1.00 83.12 112 ALA A O 1
ATOM 800 N N . GLN A 1 113 ? 16.174 0.084 -6.772 1.00 86.06 113 GLN A N 1
ATOM 801 C CA . GLN A 1 113 ? 15.628 -1.151 -6.199 1.00 86.06 113 GLN A CA 1
ATOM 802 C C . GLN A 1 113 ? 15.834 -1.224 -4.678 1.00 86.06 113 GLN A C 1
ATOM 804 O O . GLN A 1 113 ? 14.914 -1.600 -3.953 1.00 86.06 113 GLN A O 1
ATOM 809 N N . ALA A 1 114 ? 17.001 -0.811 -4.177 1.00 89.38 114 ALA A N 1
ATOM 810 C CA . ALA A 1 114 ? 17.280 -0.777 -2.745 1.00 89.38 114 ALA A CA 1
ATOM 811 C C . ALA A 1 114 ? 16.356 0.199 -1.998 1.00 89.38 114 ALA A C 1
ATOM 813 O O . ALA A 1 114 ? 15.837 -0.146 -0.938 1.00 89.38 114 ALA A O 1
ATOM 814 N N . LEU A 1 115 ? 16.095 1.383 -2.561 1.00 90.19 115 LEU A N 1
ATOM 815 C CA . LEU A 1 115 ? 15.153 2.345 -1.978 1.00 90.19 115 LEU A CA 1
ATOM 816 C C . LEU A 1 115 ? 13.725 1.793 -1.944 1.00 90.19 115 LEU A C 1
ATOM 818 O O . LEU A 1 115 ? 13.047 1.908 -0.924 1.00 90.19 115 LEU A O 1
ATOM 822 N N . VAL A 1 116 ? 13.272 1.151 -3.024 1.00 89.94 116 VAL A N 1
ATOM 823 C CA . VAL A 1 116 ? 11.953 0.500 -3.056 1.00 89.94 116 VAL A CA 1
ATOM 824 C C . VAL A 1 116 ? 11.859 -0.581 -1.977 1.00 89.94 116 VAL A C 1
ATOM 826 O O . VAL A 1 116 ? 10.886 -0.599 -1.224 1.00 89.94 116 VAL A O 1
ATOM 829 N N . ALA A 1 117 ? 12.883 -1.427 -1.837 1.00 91.75 117 ALA A N 1
ATOM 830 C CA . ALA A 1 117 ? 12.929 -2.452 -0.796 1.00 91.75 117 ALA A CA 1
ATOM 831 C C . ALA A 1 117 ? 12.897 -1.848 0.621 1.00 91.75 117 ALA A C 1
ATOM 833 O O . ALA A 1 117 ? 12.185 -2.349 1.492 1.00 91.75 117 ALA A O 1
ATOM 834 N N . GLN A 1 118 ? 13.606 -0.738 0.852 1.00 93.38 118 GLN A N 1
ATOM 835 C CA . GLN A 1 118 ? 13.571 -0.015 2.128 1.00 93.38 118 GLN A CA 1
ATOM 836 C C . GLN A 1 118 ? 12.177 0.545 2.438 1.00 93.38 118 GLN A C 1
ATOM 838 O O . GLN A 1 118 ? 11.687 0.376 3.555 1.00 93.38 118 GLN A O 1
ATOM 843 N N . VAL A 1 119 ? 11.508 1.164 1.460 1.00 96.38 119 VAL A N 1
ATOM 844 C CA . VAL A 1 119 ? 10.140 1.685 1.625 1.00 96.38 119 VAL A CA 1
ATOM 845 C C . VAL A 1 119 ? 9.153 0.552 1.901 1.00 96.38 119 VAL A C 1
ATOM 847 O O . VAL A 1 119 ? 8.326 0.658 2.809 1.00 96.38 119 VAL A O 1
ATOM 850 N N . GLN A 1 120 ? 9.262 -0.559 1.172 1.00 94.06 120 GLN A N 1
ATOM 851 C CA . GLN A 1 120 ? 8.443 -1.747 1.409 1.00 94.06 120 GLN A CA 1
ATOM 852 C C . GLN A 1 120 ? 8.648 -2.282 2.827 1.00 94.06 120 GLN A C 1
ATOM 854 O O . GLN A 1 120 ? 7.671 -2.510 3.540 1.00 94.06 120 GLN A O 1
ATOM 859 N N . HIS A 1 121 ? 9.898 -2.392 3.280 1.00 94.75 121 HIS A N 1
ATOM 860 C CA . HIS A 1 121 ? 10.206 -2.825 4.637 1.00 94.75 121 HIS A CA 1
ATOM 861 C C . HIS A 1 121 ? 9.607 -1.884 5.694 1.00 94.75 121 HIS A C 1
ATOM 863 O O . HIS A 1 121 ? 8.920 -2.341 6.608 1.00 94.75 121 HIS A O 1
ATOM 869 N N . ALA A 1 122 ? 9.788 -0.570 5.538 1.00 94.94 122 ALA A N 1
ATOM 870 C CA . ALA A 1 122 ? 9.228 0.424 6.450 1.00 94.94 122 ALA A CA 1
ATOM 871 C C . ALA A 1 122 ? 7.691 0.368 6.498 1.00 94.94 122 ALA A C 1
ATOM 873 O O . ALA A 1 122 ? 7.103 0.399 7.580 1.00 94.94 122 ALA A O 1
ATOM 874 N N . SER A 1 123 ? 7.030 0.222 5.346 1.00 95.38 123 SER A N 1
ATOM 875 C CA . SER A 1 123 ? 5.568 0.098 5.283 1.00 95.38 123 SER A CA 1
ATOM 876 C C . SER A 1 123 ? 5.057 -1.188 5.944 1.00 95.38 123 SER A C 1
ATOM 878 O O . SER A 1 123 ? 4.055 -1.154 6.659 1.00 95.38 123 SER A O 1
ATOM 880 N N . ALA A 1 124 ? 5.776 -2.305 5.793 1.00 96.31 124 ALA A N 1
ATOM 881 C CA . ALA A 1 124 ? 5.447 -3.561 6.457 1.00 96.31 124 ALA A CA 1
ATOM 882 C C . ALA A 1 124 ? 5.564 -3.440 7.985 1.00 96.31 124 ALA A C 1
ATOM 884 O O . ALA A 1 124 ? 4.691 -3.918 8.711 1.00 96.31 124 ALA A O 1
ATOM 885 N N . LEU A 1 125 ? 6.603 -2.762 8.480 1.00 97.75 125 LEU A N 1
ATOM 886 C CA . LEU A 1 125 ? 6.754 -2.476 9.908 1.00 97.75 125 LEU A CA 1
ATOM 887 C C . LEU A 1 125 ? 5.633 -1.571 10.425 1.0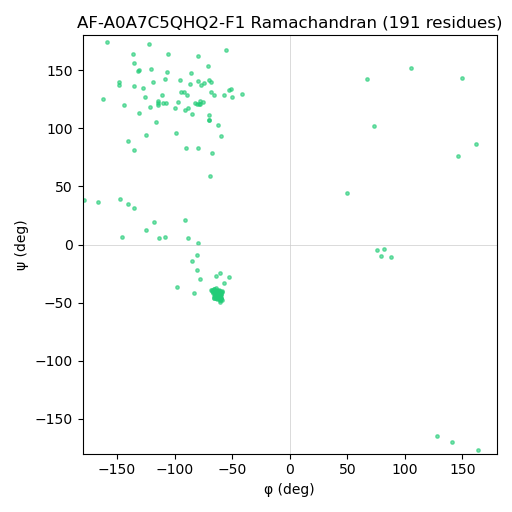0 97.75 125 LEU A C 1
ATOM 889 O O . LEU A 1 125 ? 5.018 -1.883 11.444 1.00 97.75 125 LEU A O 1
ATOM 893 N N . ALA A 1 126 ? 5.313 -0.494 9.705 1.00 96.12 126 ALA A N 1
ATOM 894 C CA . ALA A 1 126 ? 4.223 0.403 10.075 1.00 96.12 126 ALA A CA 1
ATOM 895 C C . ALA A 1 126 ? 2.876 -0.337 10.160 1.00 96.12 126 ALA A C 1
ATOM 897 O O . ALA A 1 126 ? 2.098 -0.115 11.091 1.00 96.12 126 ALA A O 1
ATOM 898 N N . LEU A 1 127 ? 2.612 -1.259 9.227 1.00 97.38 127 LEU A N 1
ATOM 899 C CA . LEU A 1 127 ? 1.399 -2.073 9.245 1.00 97.38 127 LEU A CA 1
ATOM 900 C C . LEU A 1 127 ? 1.354 -3.006 10.462 1.00 97.38 127 LEU A C 1
ATOM 902 O O . LEU A 1 127 ? 0.312 -3.091 11.111 1.00 97.38 127 LEU A O 1
ATOM 906 N N . ARG A 1 128 ? 2.472 -3.660 10.805 1.00 98.19 128 ARG A N 1
ATOM 907 C CA . ARG A 1 128 ? 2.566 -4.519 11.999 1.00 98.19 128 ARG A CA 1
ATOM 908 C C . ARG A 1 128 ? 2.292 -3.736 13.278 1.00 98.19 128 ARG A C 1
ATOM 910 O O . ARG A 1 128 ? 1.425 -4.128 14.050 1.00 98.19 128 ARG A O 1
ATOM 917 N N . LEU A 1 129 ? 2.940 -2.584 13.453 1.00 98.06 129 LEU A N 1
ATOM 918 C CA . LEU A 1 129 ? 2.723 -1.724 14.621 1.00 98.06 129 LEU A CA 1
ATOM 919 C C . LEU A 1 129 ? 1.262 -1.273 14.733 1.00 98.06 129 LEU A C 1
ATOM 921 O O . LEU A 1 129 ? 0.683 -1.279 15.819 1.00 98.06 129 LEU A O 1
ATOM 925 N N . ARG A 1 130 ? 0.628 -0.933 13.605 1.00 98.38 130 ARG A N 1
ATOM 926 C CA . ARG A 1 130 ? -0.800 -0.596 13.577 1.00 98.38 130 ARG A CA 1
ATOM 927 C C . ARG A 1 130 ? -1.676 -1.779 13.989 1.00 98.38 130 ARG A C 1
ATOM 929 O O . ARG A 1 130 ? -2.637 -1.587 14.731 1.00 98.38 130 ARG A O 1
ATOM 936 N N . GLN A 1 131 ? -1.375 -2.982 13.508 1.00 97.94 131 GLN A N 1
ATOM 937 C CA . GLN A 1 131 ? -2.115 -4.190 13.875 1.00 97.94 131 GLN A CA 1
ATOM 938 C C . GLN A 1 131 ? -1.978 -4.492 15.371 1.00 97.94 131 GLN A C 1
ATOM 940 O O . GLN A 1 131 ? -2.989 -4.731 16.024 1.00 97.94 131 GLN A O 1
ATOM 945 N N . GLU A 1 132 ? -0.772 -4.391 15.927 1.00 98.12 132 GLU A N 1
ATOM 946 C CA . GLU A 1 132 ? -0.524 -4.555 17.364 1.00 98.12 132 GLU A CA 1
ATOM 947 C C . GLU A 1 132 ? -1.257 -3.508 18.213 1.00 98.12 132 GLU A C 1
ATOM 949 O O . GLU A 1 132 ? -1.824 -3.827 19.257 1.00 98.12 132 GLU A O 1
ATOM 954 N N . ALA A 1 133 ? -1.297 -2.251 17.771 1.00 97.19 133 ALA A N 1
ATOM 955 C CA . ALA A 1 133 ? -2.046 -1.213 18.475 1.00 97.19 133 ALA A CA 1
ATOM 956 C C . ALA A 1 133 ? -3.555 -1.520 18.496 1.00 97.19 133 ALA A C 1
ATOM 958 O O . ALA A 1 133 ? -4.207 -1.378 19.531 1.00 97.19 133 ALA A O 1
ATOM 959 N N . LEU A 1 134 ? -4.110 -1.996 17.376 1.00 98.50 134 LEU A N 1
ATOM 960 C CA . LEU A 1 134 ? -5.520 -2.379 17.287 1.00 98.50 134 LEU A CA 1
ATOM 961 C C . LEU A 1 134 ? -5.848 -3.606 18.143 1.00 98.50 134 LEU A C 1
ATOM 963 O O . LEU A 1 134 ? -6.917 -3.648 18.752 1.00 98.50 134 LEU A O 1
ATOM 967 N N . THR A 1 135 ? -4.962 -4.602 18.205 1.00 98.00 135 THR A N 1
ATOM 968 C CA . THR A 1 135 ? -5.181 -5.773 19.067 1.00 98.00 135 THR A CA 1
ATOM 969 C C . THR A 1 135 ? -5.136 -5.389 20.538 1.00 98.00 135 THR A C 1
ATOM 971 O O . THR A 1 135 ? -6.005 -5.821 21.292 1.00 98.00 135 THR A O 1
ATOM 974 N N . ARG A 1 136 ? -4.204 -4.513 20.938 1.00 98.25 136 ARG A N 1
ATOM 975 C CA . ARG A 1 136 ? -4.155 -3.969 22.303 1.00 98.25 136 ARG A CA 1
ATOM 976 C C . ARG A 1 136 ? -5.425 -3.208 22.667 1.00 98.25 136 ARG A C 1
ATOM 978 O O . ARG A 1 136 ? -5.957 -3.426 23.750 1.00 98.25 136 ARG A O 1
ATOM 985 N N . LEU A 1 137 ? -5.937 -2.375 21.761 1.00 97.75 137 LEU A N 1
ATOM 986 C CA . LEU A 1 137 ? -7.175 -1.630 21.996 1.00 97.75 137 LEU A CA 1
ATOM 987 C C . LEU A 1 137 ? -8.364 -2.576 22.222 1.00 97.75 137 LEU A C 1
ATOM 989 O O . LEU A 1 137 ? -9.072 -2.450 23.216 1.00 97.75 137 LEU A O 1
ATOM 993 N N . ARG A 1 138 ? -8.526 -3.588 21.359 1.00 98.06 138 ARG A N 1
ATOM 994 C CA . ARG A 1 138 ? -9.590 -4.594 21.513 1.00 98.06 138 ARG A CA 1
ATOM 995 C C . ARG A 1 138 ? -9.472 -5.372 22.821 1.00 98.06 138 ARG A C 1
ATOM 997 O O . ARG A 1 138 ? -10.484 -5.601 23.474 1.00 98.06 138 ARG A O 1
ATOM 1004 N N . ALA A 1 139 ? -8.258 -5.768 23.203 1.00 97.56 139 ALA A N 1
ATOM 1005 C CA . ALA A 1 139 ? -8.026 -6.469 24.462 1.00 97.56 139 ALA A CA 1
ATOM 1006 C C . ALA A 1 139 ? -8.421 -5.598 25.665 1.00 97.56 139 ALA A C 1
ATOM 1008 O O . ALA A 1 139 ? -9.097 -6.075 26.572 1.00 97.56 139 ALA A O 1
ATOM 1009 N N . GLN A 1 140 ? -8.077 -4.307 25.644 1.00 98.00 140 GLN A N 1
ATOM 1010 C CA . GLN A 1 140 ? -8.452 -3.369 26.700 1.00 98.00 140 GLN A CA 1
ATOM 1011 C C . GLN A 1 140 ? -9.973 -3.192 26.811 1.00 98.00 140 GLN A C 1
ATOM 1013 O O . GLN A 1 140 ? -10.508 -3.182 27.921 1.00 98.00 140 GLN A O 1
ATOM 1018 N N . ASP A 1 141 ? -10.676 -3.084 25.684 1.00 98.00 141 ASP A N 1
ATOM 1019 C CA . ASP A 1 141 ? -12.138 -2.978 25.673 1.00 98.00 141 ASP A CA 1
ATOM 1020 C C . ASP A 1 141 ? -12.802 -4.254 26.208 1.00 98.00 141 ASP A C 1
ATOM 1022 O O . ASP A 1 141 ? -13.734 -4.177 27.010 1.00 98.00 141 ASP A O 1
ATOM 1026 N N . GLN A 1 142 ? -12.275 -5.431 25.855 1.00 97.44 142 GLN A N 1
ATOM 1027 C CA . GLN A 1 142 ? -12.730 -6.704 26.421 1.00 97.44 142 GLN A CA 1
ATOM 1028 C C . GLN A 1 142 ? -12.512 -6.767 27.935 1.00 97.44 142 GLN A C 1
ATOM 1030 O O . GLN A 1 142 ? -13.417 -7.173 28.664 1.00 97.44 142 GLN A O 1
ATOM 1035 N N . THR A 1 143 ? -11.351 -6.328 28.428 1.00 97.94 143 THR A N 1
ATOM 1036 C CA . THR A 1 143 ? -11.081 -6.276 29.871 1.00 97.94 143 THR A CA 1
ATOM 1037 C C . THR A 1 143 ? -12.054 -5.344 30.588 1.00 97.94 143 THR A C 1
ATOM 1039 O O . THR A 1 143 ? -12.590 -5.711 31.631 1.00 97.94 143 THR A O 1
ATOM 1042 N N . ARG A 1 144 ? -12.341 -4.164 30.025 1.00 98.25 144 ARG A N 1
ATOM 1043 C CA . ARG A 1 144 ? -13.325 -3.231 30.599 1.00 98.25 144 ARG A CA 1
ATOM 1044 C C . ARG A 1 144 ? -14.723 -3.845 30.661 1.00 98.25 144 ARG A C 1
ATOM 1046 O O . ARG A 1 144 ? -15.376 -3.745 31.695 1.00 98.25 144 ARG A O 1
ATOM 1053 N N . ALA A 1 145 ? -15.158 -4.519 29.597 1.00 97.31 145 ALA A N 1
ATOM 1054 C CA . ALA A 1 145 ? -16.447 -5.206 29.574 1.00 97.31 145 ALA A CA 1
ATOM 1055 C C . ALA A 1 145 ? -16.520 -6.335 30.622 1.00 97.31 145 ALA A C 1
ATOM 1057 O O . ALA A 1 145 ? -17.520 -6.459 31.327 1.00 97.31 145 ALA A O 1
ATOM 1058 N N . GLN A 1 146 ? -15.448 -7.119 30.783 1.00 97.62 146 GLN A N 1
ATOM 1059 C CA . GLN A 1 146 ? -15.375 -8.162 31.814 1.00 97.62 146 GLN A CA 1
ATOM 1060 C C . GLN A 1 146 ? -15.433 -7.585 33.231 1.00 97.62 146 GLN A C 1
ATOM 1062 O O . GLN A 1 146 ? -16.165 -8.104 34.070 1.00 97.62 146 GLN A O 1
ATOM 1067 N N . GLN A 1 147 ? -14.709 -6.496 33.496 1.00 97.75 147 GLN A N 1
ATOM 1068 C CA . GLN A 1 147 ? -14.746 -5.817 34.795 1.00 97.75 147 GLN A CA 1
ATOM 1069 C C . GLN A 1 147 ? -16.147 -5.287 35.121 1.00 97.75 147 GLN A C 1
ATOM 1071 O O . GLN A 1 147 ? -16.598 -5.400 36.258 1.00 97.75 147 GLN A O 1
ATOM 1076 N N . GLN A 1 148 ? -16.860 -4.751 34.127 1.00 97.81 148 GLN A N 1
ATOM 1077 C CA . GLN A 1 148 ? -18.243 -4.308 34.305 1.00 97.81 148 GLN A CA 1
ATOM 1078 C C . GLN A 1 148 ? -19.180 -5.469 34.642 1.00 97.81 148 GLN A C 1
ATOM 1080 O O . GLN A 1 148 ? -20.001 -5.332 35.547 1.00 97.81 148 GLN A O 1
ATOM 1085 N N . LEU A 1 149 ? -19.040 -6.610 33.961 1.00 97.88 149 LEU A N 1
ATOM 1086 C CA . LEU A 1 149 ? -19.846 -7.794 34.257 1.00 97.88 149 LEU A CA 1
ATOM 1087 C C . LEU A 1 149 ? -19.585 -8.300 35.683 1.00 97.88 149 LEU A C 1
ATOM 1089 O O . LEU A 1 149 ? -20.525 -8.510 36.442 1.00 97.88 149 LEU A O 1
ATOM 1093 N N . GLN A 1 150 ? -18.315 -8.385 36.091 1.00 97.81 150 GLN A N 1
ATOM 1094 C CA . GLN A 1 150 ? -17.948 -8.770 37.457 1.00 97.81 150 GLN A CA 1
ATOM 1095 C C . GLN A 1 150 ? -18.521 -7.808 38.508 1.00 97.81 150 GLN A C 1
ATOM 1097 O O . GLN A 1 150 ? -19.019 -8.252 39.540 1.00 97.81 150 GLN A O 1
ATOM 1102 N N . ALA A 1 151 ? -18.494 -6.497 38.252 1.00 97.31 151 ALA A N 1
ATOM 1103 C CA . ALA A 1 151 ? -19.084 -5.506 39.150 1.00 97.31 151 ALA A CA 1
ATOM 1104 C C . ALA A 1 151 ? -20.616 -5.655 39.267 1.00 97.31 151 ALA A C 1
ATOM 1106 O O . ALA A 1 151 ? -21.179 -5.495 40.356 1.00 97.31 151 ALA A O 1
ATOM 1107 N N . GLN A 1 152 ? -21.299 -5.996 38.167 1.00 97.62 152 GLN A N 1
ATOM 1108 C CA . GLN A 1 152 ? -22.734 -6.298 38.185 1.00 97.62 152 GLN A CA 1
ATOM 1109 C C . GLN A 1 152 ? -23.035 -7.564 38.992 1.00 97.62 152 GLN A C 1
ATOM 1111 O O . GLN A 1 152 ? -23.922 -7.539 39.846 1.00 97.62 152 GLN A O 1
ATOM 1116 N N . ASP A 1 153 ? -22.270 -8.636 38.789 1.00 97.62 153 ASP A N 1
ATOM 1117 C CA . ASP A 1 153 ? -22.443 -9.894 39.522 1.00 97.62 153 ASP A CA 1
ATOM 1118 C C . ASP A 1 153 ? -22.193 -9.722 41.026 1.00 97.62 153 ASP A C 1
ATOM 1120 O O . ASP A 1 153 ? -22.946 -10.248 41.853 1.00 97.62 153 ASP A O 1
ATOM 1124 N N . GLN A 1 154 ? -21.192 -8.921 41.405 1.00 97.06 154 GLN A N 1
ATOM 1125 C CA . GLN A 1 154 ? -20.952 -8.555 42.803 1.00 97.06 154 GLN A CA 1
ATOM 1126 C C . GLN A 1 154 ? -22.145 -7.808 43.398 1.00 97.06 154 GLN A C 1
ATOM 1128 O O . GLN A 1 154 ? -22.600 -8.147 44.490 1.00 97.06 154 GLN A O 1
ATOM 1133 N N . THR A 1 155 ? -22.688 -6.831 42.669 1.00 96.62 155 THR A N 1
ATOM 1134 C CA . THR A 1 155 ? -23.851 -6.054 43.119 1.00 96.62 155 THR A CA 1
ATOM 1135 C C . THR A 1 155 ? -25.075 -6.954 43.285 1.00 96.62 155 THR A C 1
ATOM 1137 O O . THR A 1 155 ? -25.763 -6.887 44.302 1.00 96.62 155 THR A O 1
ATOM 1140 N N . ARG A 1 156 ? -25.322 -7.857 42.329 1.00 97.25 156 ARG A N 1
ATOM 1141 C CA . ARG A 1 156 ? -26.414 -8.835 42.402 1.00 97.25 156 ARG A CA 1
ATOM 1142 C C . ARG A 1 156 ? -26.270 -9.757 43.610 1.00 97.25 156 ARG A C 1
ATOM 1144 O O . ARG A 1 156 ? -27.245 -9.988 44.319 1.00 97.25 156 ARG A O 1
ATOM 1151 N N . THR A 1 157 ? -25.056 -10.238 43.863 1.00 96.19 157 THR A N 1
ATOM 1152 C CA . THR A 1 157 ? -24.758 -11.092 45.018 1.00 96.19 157 THR A CA 1
ATOM 1153 C C . THR A 1 157 ? -24.997 -10.342 46.330 1.00 96.19 157 THR A C 1
ATOM 1155 O O . THR A 1 157 ? -25.621 -10.885 47.234 1.00 96.19 157 THR A O 1
ATOM 1158 N N . GLN A 1 158 ? -24.580 -9.074 46.429 1.00 96.31 158 GLN A N 1
ATOM 1159 C CA . GLN A 1 158 ? -24.826 -8.252 47.620 1.00 96.31 158 GLN A CA 1
ATOM 1160 C C . GLN A 1 158 ? -26.318 -8.042 47.893 1.00 96.31 158 GLN A C 1
ATOM 1162 O O . GLN A 1 158 ? -26.745 -8.152 49.043 1.00 96.31 158 GLN A O 1
ATOM 1167 N N . LEU A 1 159 ? -27.112 -7.764 46.854 1.00 96.56 159 LEU A N 1
ATOM 1168 C CA . LEU A 1 159 ? -28.564 -7.624 46.985 1.00 96.56 159 LEU A CA 1
ATOM 1169 C C . LEU A 1 159 ? -29.203 -8.932 47.466 1.00 96.56 159 LEU A C 1
ATOM 1171 O O . LEU A 1 159 ? -29.964 -8.919 48.427 1.00 96.56 159 LEU A O 1
ATOM 1175 N N . GLN A 1 160 ? -28.815 -10.066 46.878 1.00 95.56 160 GLN A N 1
ATOM 1176 C CA . GLN A 1 160 ? -29.325 -11.377 47.276 1.00 95.56 160 GLN A CA 1
ATOM 1177 C C . GLN A 1 160 ? -28.995 -11.715 48.738 1.00 95.56 160 GLN A C 1
ATOM 1179 O O . GLN A 1 160 ? -29.864 -12.191 49.466 1.00 95.56 160 GLN A O 1
ATOM 1184 N N . THR A 1 161 ? -27.770 -11.439 49.193 1.00 95.19 161 THR A N 1
ATOM 1185 C CA . THR A 1 161 ? -27.393 -11.636 50.601 1.00 95.19 161 THR A CA 1
ATOM 1186 C C . THR A 1 161 ? -28.206 -10.730 51.525 1.00 95.19 161 THR A C 1
ATOM 1188 O O . THR A 1 161 ? -28.651 -11.174 52.580 1.00 95.19 161 THR A O 1
ATOM 1191 N N . ARG A 1 162 ? -28.452 -9.473 51.130 1.00 95.94 162 ARG A N 1
ATOM 1192 C CA . ARG A 1 162 ? -29.249 -8.525 51.922 1.00 95.94 162 ARG A CA 1
ATOM 1193 C C . ARG A 1 162 ? -30.703 -8.981 52.077 1.00 95.94 162 ARG A C 1
ATOM 1195 O O . ARG A 1 162 ? -31.243 -8.898 53.180 1.00 95.94 162 ARG A O 1
ATOM 1202 N N . ASP A 1 163 ? -31.307 -9.500 51.011 1.00 95.75 163 ASP A N 1
ATOM 1203 C CA . ASP A 1 163 ? -32.667 -10.050 51.043 1.00 95.75 163 ASP A CA 1
ATOM 1204 C C . ASP A 1 163 ? -32.748 -11.310 51.924 1.00 95.75 163 ASP A C 1
ATOM 1206 O O . ASP A 1 163 ? -33.700 -11.480 52.692 1.00 95.75 163 ASP A O 1
ATOM 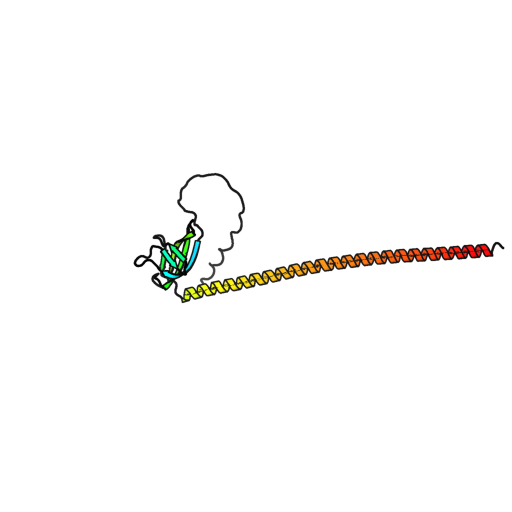1210 N N . GLN A 1 164 ? -31.720 -12.168 51.880 1.00 94.25 164 GLN A N 1
ATOM 1211 C CA . GLN A 1 164 ? -31.614 -13.337 52.759 1.00 94.25 164 GLN A CA 1
ATOM 1212 C C . GLN A 1 164 ? -31.506 -12.940 54.234 1.00 94.25 164 GLN A C 1
ATOM 1214 O O . GLN A 1 164 ? -32.244 -13.483 55.054 1.00 94.25 164 GLN A O 1
ATOM 1219 N N . SER A 1 165 ? -30.651 -11.968 54.573 1.00 94.62 165 SER A N 1
ATOM 1220 C CA . SER A 1 165 ? -30.542 -11.457 55.946 1.00 94.62 165 SER A CA 1
ATOM 1221 C C . SER A 1 165 ? -31.864 -10.860 56.434 1.00 94.62 165 SER A C 1
ATOM 1223 O O . SER A 1 165 ? -32.305 -11.183 57.531 1.00 94.62 165 SER A O 1
ATOM 1225 N N . CYS A 1 166 ? -32.554 -10.072 55.600 1.00 95.44 166 CYS A N 1
ATOM 1226 C CA . CYS A 1 166 ? -33.861 -9.507 55.947 1.00 95.44 166 CYS A CA 1
ATOM 1227 C C . CYS A 1 166 ? -34.916 -10.596 56.217 1.00 95.44 166 CYS A C 1
ATOM 1229 O O . CYS A 1 166 ? -35.665 -10.513 57.191 1.00 95.44 166 CYS A O 1
ATOM 1231 N N . THR A 1 167 ? -34.935 -11.649 55.396 1.00 93.62 167 THR A N 1
ATOM 1232 C CA . THR A 1 167 ? -35.842 -12.796 55.573 1.00 93.62 167 THR A CA 1
ATOM 1233 C C . THR A 1 167 ? -35.519 -13.582 56.850 1.00 93.62 167 THR A C 1
ATOM 1235 O O . THR A 1 167 ? -36.424 -14.012 57.573 1.00 93.62 167 THR A O 1
ATOM 1238 N N . GLN A 1 168 ? -34.231 -13.759 57.157 1.00 93.94 168 GLN A N 1
ATOM 1239 C CA . GLN A 1 168 ? -33.773 -14.449 58.362 1.00 93.94 168 GLN A CA 1
ATOM 1240 C C . GLN A 1 168 ? -34.148 -13.672 59.631 1.00 93.94 168 GLN A C 1
ATOM 1242 O O . GLN A 1 168 ? -34.712 -14.265 60.552 1.00 93.94 168 GLN A O 1
ATOM 1247 N N . ASP A 1 169 ? -33.929 -12.356 59.652 1.00 94.38 169 ASP A N 1
ATOM 1248 C CA . ASP A 1 169 ? -34.319 -11.484 60.767 1.00 94.38 169 ASP A CA 1
ATOM 1249 C C . ASP A 1 169 ? -35.837 -11.509 60.992 1.00 94.38 169 ASP A C 1
ATOM 1251 O O . ASP A 1 169 ? -36.308 -11.624 62.125 1.00 94.38 169 ASP A O 1
ATOM 1255 N N . GLN A 1 170 ? -36.627 -11.473 59.912 1.00 93.69 170 GLN A N 1
ATOM 1256 C CA . GLN A 1 170 ? -38.084 -11.556 60.005 1.00 93.69 170 GLN A CA 1
ATOM 1257 C C . GLN A 1 170 ? -38.547 -12.895 60.595 1.00 93.69 170 GLN A C 1
ATOM 1259 O O . GLN A 1 170 ? -39.461 -12.921 61.421 1.00 93.69 170 GLN A O 1
ATOM 1264 N N . THR A 1 171 ? -37.902 -13.998 60.210 1.00 94.56 171 THR A N 1
ATOM 1265 C CA . THR A 1 171 ? -38.205 -15.333 60.749 1.00 94.56 171 THR A CA 1
ATOM 1266 C C . THR A 1 171 ? -37.863 -15.408 62.240 1.00 94.56 171 THR A C 1
ATOM 1268 O O . THR A 1 171 ? -38.691 -15.844 63.038 1.00 94.56 171 THR A O 1
ATOM 1271 N N . GLN A 1 172 ? -36.698 -14.887 62.647 1.00 94.81 172 GLN A N 1
ATOM 1272 C CA . GLN A 1 172 ? -36.305 -14.828 64.060 1.00 94.81 172 GLN A CA 1
ATOM 1273 C C . GLN A 1 172 ? -37.280 -13.998 64.905 1.00 94.81 172 GLN A C 1
ATOM 1275 O O . GLN A 1 172 ? -37.647 -14.411 66.006 1.00 94.81 172 GLN A O 1
ATOM 1280 N N . LEU A 1 173 ? -37.744 -12.854 64.392 1.00 94.69 173 LEU A N 1
ATOM 1281 C CA . LEU A 1 173 ? -38.745 -12.021 65.067 1.00 94.69 173 LEU A CA 1
ATOM 1282 C C . LEU A 1 173 ? -40.091 -12.747 65.230 1.00 94.69 173 LEU A C 1
ATOM 1284 O O . LEU A 1 173 ? -40.726 -12.645 66.286 1.00 94.69 173 LEU A O 1
ATOM 1288 N N . GLN A 1 174 ? -40.531 -13.501 64.218 1.00 95.00 174 GLN A N 1
ATOM 1289 C CA . GLN A 1 174 ? -41.758 -14.301 64.303 1.00 95.00 174 GLN A CA 1
ATOM 1290 C C . GLN A 1 174 ? -41.643 -15.409 65.353 1.00 95.00 174 GLN A C 1
ATOM 1292 O O . GLN A 1 174 ? -42.552 -15.566 66.171 1.00 95.00 174 GLN A O 1
ATOM 1297 N N . ASP A 1 175 ? -40.522 -16.128 65.386 1.00 95.69 175 ASP A N 1
ATOM 1298 C CA . ASP A 1 175 ? -40.285 -17.190 66.365 1.00 95.69 175 ASP A CA 1
ATOM 1299 C C . ASP A 1 175 ? -40.194 -16.646 67.796 1.00 95.69 175 ASP A C 1
ATOM 1301 O O . ASP A 1 175 ? -40.783 -17.222 68.718 1.00 95.69 175 ASP A O 1
ATOM 1305 N N . GLN A 1 176 ? -39.545 -15.494 67.996 1.00 95.00 176 GLN A N 1
ATOM 1306 C CA . GLN A 1 176 ? -39.543 -14.803 69.291 1.00 95.00 176 GLN A CA 1
ATOM 1307 C C . GLN A 1 176 ? -40.962 -14.429 69.729 1.00 95.00 176 GLN A C 1
ATOM 1309 O O . GLN A 1 176 ? -41.356 -14.712 70.861 1.00 95.00 176 GLN A O 1
ATOM 1314 N N . THR A 1 177 ? -41.761 -13.856 68.825 1.00 94.69 177 THR A N 1
ATOM 1315 C CA . THR A 1 177 ? -43.152 -13.474 69.117 1.00 94.69 177 THR A CA 1
ATOM 1316 C C . THR A 1 177 ? -44.000 -14.700 69.463 1.00 94.69 177 THR A C 1
ATOM 1318 O O . THR A 1 177 ? -44.772 -14.681 70.424 1.00 94.69 177 THR A O 1
ATOM 1321 N N . ARG A 1 178 ? -43.827 -15.802 68.725 1.00 95.44 178 ARG A N 1
ATOM 1322 C CA . ARG A 1 178 ? -44.526 -17.070 68.970 1.00 95.44 178 ARG A CA 1
ATOM 1323 C C . ARG A 1 178 ? -44.154 -17.672 70.325 1.00 95.44 178 ARG A C 1
ATOM 1325 O O . ARG A 1 178 ? -45.032 -18.162 71.034 1.00 95.44 178 ARG A O 1
ATOM 1332 N N . THR A 1 179 ? -42.880 -17.587 70.702 1.00 94.38 179 THR A N 1
ATOM 1333 C CA . THR A 1 179 ? -42.378 -18.048 72.004 1.00 94.38 179 THR A CA 1
ATOM 1334 C C . THR A 1 179 ? -42.987 -17.228 73.143 1.00 94.38 179 THR A C 1
ATOM 1336 O O . THR A 1 179 ? -43.540 -17.801 74.082 1.00 94.38 179 THR A O 1
ATOM 1339 N N . GLN A 1 180 ? -43.014 -15.895 73.018 1.00 94.62 180 GLN A N 1
ATOM 1340 C CA . GLN A 1 180 ? -43.651 -15.013 74.005 1.00 94.62 180 GLN A CA 1
ATOM 1341 C C . GLN A 1 180 ? -45.154 -15.299 74.164 1.00 94.62 180 GLN A C 1
ATOM 1343 O O . GLN A 1 180 ? -45.666 -15.340 75.284 1.00 94.62 180 GLN A O 1
ATOM 1348 N N . GLN A 1 181 ? -45.874 -15.549 73.065 1.00 92.94 181 GLN A N 1
ATOM 1349 C CA . GLN A 1 181 ? -47.296 -15.913 73.121 1.00 92.94 181 GLN A CA 1
ATOM 1350 C C . GLN A 1 181 ? -47.528 -17.258 73.822 1.00 92.94 181 GLN A C 1
ATOM 1352 O O . GLN A 1 181 ? -48.466 -17.386 74.615 1.00 92.94 181 GLN A O 1
ATOM 1357 N N . GLN A 1 182 ? -46.685 -18.265 73.570 1.00 93.56 182 GLN A N 1
ATOM 1358 C CA . GLN A 1 182 ? -46.776 -19.554 74.261 1.00 93.56 182 GLN A CA 1
ATOM 1359 C C . GLN A 1 182 ? -46.545 -19.408 75.767 1.00 93.56 182 GLN A C 1
ATOM 1361 O O . GLN A 1 182 ? -47.312 -19.966 76.554 1.00 93.56 182 GLN A O 1
ATOM 1366 N N . GLU A 1 183 ? -45.547 -18.626 76.181 1.00 93.81 183 GLU A N 1
ATOM 1367 C CA . GLU A 1 183 ? -45.290 -18.350 77.596 1.00 93.81 183 GLU A CA 1
ATOM 1368 C C . GLU A 1 183 ? -46.457 -17.619 78.264 1.00 93.81 183 GLU A C 1
ATOM 1370 O O . GLU A 1 183 ? -46.899 -18.037 79.334 1.00 93.81 183 GLU A O 1
ATOM 1375 N N . GLN A 1 184 ? -47.025 -16.593 77.622 1.00 91.88 184 GLN A N 1
ATOM 1376 C CA . GLN A 1 184 ? -48.217 -15.896 78.125 1.00 91.88 184 GLN A CA 1
ATOM 1377 C C . GLN A 1 184 ? -49.431 -16.821 78.254 1.00 91.88 184 GLN A C 1
ATOM 1379 O O . GLN A 1 184 ? -50.192 -16.743 79.219 1.00 91.88 184 GLN A O 1
ATOM 1384 N N . THR A 1 185 ? -49.626 -17.719 77.288 1.00 92.00 185 THR A N 1
ATOM 1385 C CA . THR A 1 185 ? -50.730 -18.686 77.333 1.00 92.00 185 THR A CA 1
ATOM 1386 C C . THR A 1 185 ? -50.521 -19.682 78.474 1.00 92.00 185 THR A C 1
ATOM 1388 O O . THR A 1 185 ? -51.459 -20.009 79.203 1.00 92.00 185 THR A O 1
ATOM 1391 N N . ARG A 1 186 ? -49.274 -20.118 78.685 1.00 92.75 186 ARG A N 1
ATOM 1392 C CA . ARG A 1 186 ? -48.889 -21.031 79.764 1.00 92.75 186 ARG A CA 1
ATOM 1393 C C . ARG A 1 186 ? -49.040 -20.392 81.146 1.00 92.75 186 ARG A C 1
ATOM 1395 O O . ARG A 1 186 ? -49.537 -21.052 82.056 1.00 92.75 186 ARG A O 1
ATOM 1402 N N . THR A 1 187 ? -48.662 -19.125 81.313 1.00 91.06 187 THR A N 1
ATOM 1403 C CA . THR A 1 187 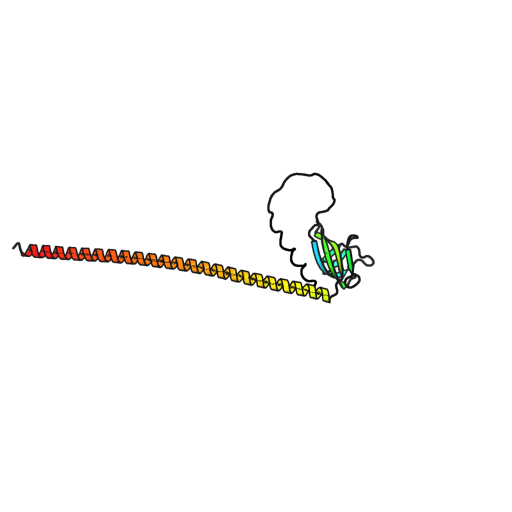? -48.840 -18.396 82.581 1.00 91.06 187 THR A CA 1
ATOM 1404 C C . THR A 1 187 ? -50.313 -18.122 82.878 1.00 91.06 187 THR A C 1
ATOM 1406 O O . THR A 1 187 ? -50.741 -18.334 84.012 1.00 91.06 187 THR A O 1
ATOM 1409 N N . ARG A 1 188 ? -51.128 -17.773 81.870 1.00 89.75 188 ARG A N 1
ATOM 1410 C CA . ARG A 1 188 ? -52.592 -17.667 82.028 1.00 89.75 188 ARG A CA 1
ATOM 1411 C C . ARG A 1 188 ? -53.239 -18.980 82.464 1.00 89.75 188 ARG A C 1
ATOM 1413 O O . ARG A 1 188 ? -54.086 -18.964 83.351 1.00 89.75 188 ARG A O 1
ATOM 1420 N N . ALA A 1 189 ? -52.834 -20.109 81.883 1.00 89.00 189 ALA A N 1
ATOM 1421 C CA . ALA A 1 189 ? -53.364 -21.421 82.258 1.00 89.00 189 ALA A CA 1
ATOM 1422 C C . ALA A 1 189 ? -53.034 -21.814 83.714 1.00 89.00 189 ALA A C 1
ATOM 1424 O O . ALA A 1 189 ? -53.791 -22.560 84.328 1.00 89.00 189 ALA A O 1
ATOM 1425 N N . MET A 1 190 ? -51.933 -21.303 84.279 1.00 85.81 190 MET A N 1
ATOM 1426 C CA . MET A 1 190 ? -51.544 -21.550 85.675 1.00 85.81 190 MET A CA 1
ATOM 1427 C C . MET A 1 190 ? -52.344 -20.716 86.691 1.00 85.81 190 MET A C 1
ATOM 1429 O O . MET A 1 190 ? -52.531 -21.170 87.811 1.00 85.81 190 MET A O 1
ATOM 1433 N N . GLN A 1 191 ? -52.811 -19.514 86.328 1.00 82.94 191 GLN A N 1
ATOM 1434 C CA . GLN A 1 191 ? -53.546 -18.612 87.236 1.00 82.94 191 GLN A CA 1
ATOM 1435 C C . GLN A 1 191 ? -55.057 -18.892 87.322 1.00 82.94 191 GLN A C 1
ATOM 1437 O O . GLN A 1 191 ? -55.722 -18.367 88.207 1.00 82.94 191 GLN A O 1
ATOM 1442 N N . GLY A 1 192 ? -55.613 -19.687 86.403 1.00 76.75 192 GLY A N 1
ATOM 1443 C CA . GLY A 1 192 ? -57.045 -20.009 86.345 1.00 76.75 192 GLY A CA 1
ATOM 1444 C C . GLY A 1 192 ? -57.470 -21.260 87.126 1.00 76.75 192 GLY A C 1
ATOM 1445 O O . GLY A 1 192 ? -58.497 -21.842 86.785 1.00 76.75 192 GLY A O 1
ATOM 1446 N N . ARG A 1 193 ? -56.678 -21.711 88.104 1.00 58.19 193 ARG A N 1
ATOM 1447 C CA . ARG A 1 193 ? -56.906 -22.926 88.902 1.00 58.19 193 ARG A CA 1
ATOM 1448 C C . ARG A 1 193 ? -56.941 -22.590 90.384 1.00 58.19 193 ARG A C 1
ATOM 1450 O O . ARG A 1 193 ? -57.745 -23.235 91.085 1.00 58.19 193 ARG A O 1
#

pLDDT: mean 82.81, std 18.28, range [36.03, 98.5]

Secondary structure (DSSP, 8-state):
----SSSSSS------------------------PPEEEEEEEEEE--TT-S-EEEEETTEEEEE-TTPEEEESSS---TT-EEEEEEEEPTTSPEEEEEEEE--HHHHHHHHHHHHHHHHHHHHHHHHHHHHHHHHHHHHHHHHHHHHHHHHHHHHHHHHHHHHHHHHHHHHHHHHHHHHHHHHHHHHHHT-